Protein 3LDU (pdb70)

Organism: Clostridioides difficile (strain 630) (NCBI:txid272563)

B-factor: mean 35.38, std 16.71, range [14.47, 134.49]

Structure (mmCIF, N/CA/C/O backbone):
data_3LDU
#
_entry.id   3LDU
#
_cell.length_a   42.059
_cell.length_b   74.047
_cell.length_c   64.061
_cell.angle_alpha   90.00
_cell.angle_beta   104.15
_cell.angle_gamma   90.00
#
_symmetry.space_group_name_H-M   'P 1 21 1'
#
loop_
_entity.id
_entity.type
_entity.pdbx_description
1 polymer 'Putative methylase'
2 non-polymer "GUANOSINE-5'-TRIPHOSPHATE"
3 non-polymer 'FORMIC ACID'
4 non-polymer GLYCEROL
5 water water
#
loop_
_atom_site.group_PDB
_atom_site.id
_atom_site.type_symbol
_atom_site.label_atom_id
_atom_site.label_alt_id
_atom_site.label_comp_id
_atom_site.label_asym_id
_atom_site.label_entity_id
_atom_site.label_seq_id
_atom_site.pdbx_PDB_ins_code
_atom_site.Cartn_x
_atom_site.Cartn_y
_atom_site.Cartn_z
_atom_site.occupancy
_atom_site.B_iso_or_equiv
_atom_site.auth_seq_id
_atom_site.auth_comp_id
_atom_site.auth_asym_id
_atom_site.auth_atom_id
_atom_site.pdbx_PDB_model_num
ATOM 1 N N . LYS A 1 5 ? 6.890 8.191 -8.796 1.00 82.49 2 LYS A N 1
ATOM 2 C CA . LYS A 1 5 ? 7.652 7.325 -7.904 1.00 81.84 2 LYS A CA 1
ATOM 3 C C . LYS A 1 5 ? 7.121 7.388 -6.474 1.00 71.65 2 LYS A C 1
ATOM 4 O O . LYS A 1 5 ? 6.515 8.380 -6.067 1.00 77.36 2 LYS A O 1
ATOM 6 N N . ASN A 1 6 ? 7.347 6.317 -5.721 1.00 52.95 3 ASN A N 1
ATOM 7 C CA . ASN A 1 6 ? 6.959 6.266 -4.320 1.00 46.54 3 ASN A CA 1
ATOM 8 C C . ASN A 1 6 ? 8.171 6.405 -3.411 1.00 41.47 3 ASN A C 1
ATOM 9 O O . ASN A 1 6 ? 9.308 6.158 -3.829 1.00 40.68 3 ASN A O 1
ATOM 14 N N . TYR A 1 7 ? 7.924 6.821 -2.175 1.00 31.78 4 TYR A N 1
ATOM 15 C CA . TYR A 1 7 ? 8.962 6.856 -1.164 1.00 27.97 4 TYR A CA 1
ATOM 16 C C . TYR A 1 7 ? 8.605 5.904 -0.042 1.00 27.10 4 TYR A C 1
ATOM 17 O O . TYR A 1 7 ? 7.428 5.641 0.212 1.00 30.54 4 TYR A O 1
ATOM 26 N N . THR A 1 8 ? 9.629 5.403 0.636 1.00 25.06 5 THR A N 1
ATOM 27 C CA . THR A 1 8 ? 9.447 4.832 1.958 1.00 20.13 5 THR A CA 1
ATOM 28 C C . THR A 1 8 ? 10.035 5.822 2.951 1.00 24.00 5 THR A C 1
ATOM 29 O O . THR A 1 8 ? 11.219 6.147 2.869 1.00 20.85 5 THR A O 1
ATOM 33 N N . LEU A 1 9 ? 9.194 6.303 3.876 1.00 19.88 6 LEU A N 1
ATOM 34 C CA . LEU A 1 9 ? 9.614 7.274 4.873 1.00 19.67 6 LEU A CA 1
ATOM 35 C C . LEU A 1 9 ? 9.547 6.644 6.249 1.00 23.02 6 LEU A C 1
ATOM 36 O O . LEU A 1 9 ? 8.799 5.679 6.476 1.00 21.98 6 LEU A O 1
ATOM 41 N N . ILE A 1 10 ? 10.341 7.193 7.159 1.00 19.90 7 ILE A N 1
ATOM 42 C CA . ILE A 1 10 ? 10.317 6.790 8.547 1.00 19.59 7 ILE A CA 1
ATOM 43 C C . ILE A 1 10 ? 10.160 8.016 9.438 1.00 20.20 7 ILE A C 1
ATOM 44 O O . ILE A 1 10 ? 10.920 8.992 9.320 1.00 19.03 7 ILE A O 1
ATOM 49 N N . SER A 1 11 ? 9.184 7.967 10.339 1.00 19.29 8 SER A N 1
ATOM 50 C CA . SER A 1 11 ? 9.042 9.030 11.325 1.00 22.61 8 SER A CA 1
ATOM 51 C C . SER A 1 11 ? 9.189 8.505 12.736 1.00 23.38 8 SER A C 1
ATOM 52 O O . SER A 1 11 ? 8.382 7.703 13.197 1.00 22.57 8 SER A O 1
ATOM 55 N N . PRO A 1 12 ? 10.246 8.945 13.419 1.00 21.71 9 PRO A N 1
ATOM 56 C CA . PRO A 1 12 ? 10.446 8.595 14.818 1.00 20.84 9 PRO A CA 1
ATOM 57 C C . PRO A 1 12 ? 9.428 9.357 15.661 1.00 21.99 9 PRO A C 1
ATOM 58 O O . PRO A 1 12 ? 8.920 10.408 15.253 1.00 22.29 9 PRO A O 1
ATOM 62 N N . CYS A 1 13 ? 9.111 8.818 16.825 1.00 27.73 10 CYS A N 1
ATOM 63 C CA . CYS A 1 13 ? 8.235 9.505 17.761 1.00 24.60 10 CYS A CA 1
ATOM 64 C C . CYS A 1 13 ? 8.571 9.009 19.141 1.00 25.78 10 CYS A C 1
ATOM 65 O O . CYS A 1 13 ? 9.226 7.984 19.292 1.00 27.98 10 CYS A O 1
ATOM 68 N N . PHE A 1 14 ? 8.123 9.727 20.159 1.00 27.32 11 PHE A N 1
ATOM 69 C CA . PHE A 1 14 ? 8.355 9.240 21.510 1.00 33.63 11 PHE A CA 1
ATOM 70 C C . PHE A 1 14 ? 7.544 7.977 21.772 1.00 29.78 11 PHE A C 1
ATOM 71 O O . PHE A 1 14 ? 6.497 7.764 21.160 1.00 30.11 11 PHE A O 1
ATOM 79 N N . PHE A 1 15 ? 8.064 7.103 22.629 1.00 24.64 12 PHE A N 1
ATOM 80 C CA . PHE A 1 15 ? 7.358 5.875 22.970 1.00 30.11 12 PHE A CA 1
ATOM 81 C C . PHE A 1 15 ? 5.995 6.222 23.546 1.00 26.71 12 PHE A C 1
ATOM 82 O O . PHE A 1 15 ? 5.892 7.098 24.393 1.00 34.74 12 PHE A O 1
ATOM 90 N N . GLY A 1 16 ? 4.956 5.551 23.061 1.00 27.13 13 GLY A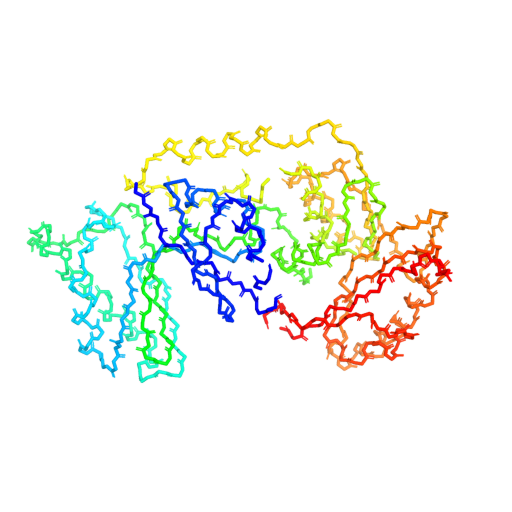 N 1
ATOM 91 C CA . GLY A 1 16 ? 3.592 5.819 23.492 1.00 30.11 13 GLY A CA 1
ATOM 92 C C . GLY A 1 16 ? 2.850 6.719 22.512 1.00 26.45 13 GLY A C 1
ATOM 93 O O . GLY A 1 16 ? 1.637 6.889 22.603 1.00 28.87 13 GLY A O 1
ATOM 102 N N . GLU A 1 18 ? 3.103 6.177 19.094 1.00 21.59 15 GLU A N 1
ATOM 103 C CA . GLU A 1 18 ? 3.005 5.432 17.830 1.00 24.07 15 GLU A CA 1
ATOM 104 C C . GLU A 1 18 ? 1.588 5.347 17.267 1.00 22.66 15 GLU A C 1
ATOM 105 O O . GLU A 1 18 ? 1.389 5.475 16.059 1.00 23.81 15 GLU A O 1
ATOM 111 N N . LYS A 1 19 ? 0.602 5.126 18.136 1.00 21.99 16 LYS A N 1
ATOM 112 C CA . LYS A 1 19 ? -0.785 5.026 17.688 1.00 21.57 16 LYS A CA 1
ATOM 113 C C . LYS A 1 19 ? -1.310 6.352 17.127 1.00 21.92 16 LYS A C 1
ATOM 114 O O . LYS A 1 19 ? -2.001 6.369 16.110 1.00 23.03 16 LYS A O 1
ATOM 133 N N . LEU A 1 21 ? 0.553 8.856 15.942 1.00 19.15 18 LEU A N 1
ATOM 134 C CA . LEU A 1 21 ? 1.305 9.135 14.700 1.00 19.70 18 LEU A CA 1
ATOM 135 C C . LEU A 1 21 ? 0.793 8.276 13.540 1.00 20.83 18 LEU A C 1
ATOM 136 O O . LEU A 1 21 ? 0.635 8.750 12.419 1.00 17.65 18 LEU A O 1
ATOM 141 N N . ALA A 1 22 ? 0.525 7.005 13.810 1.00 20.19 19 ALA A N 1
ATOM 142 C CA . ALA A 1 22 ? 0.022 6.119 12.770 1.00 23.97 19 ALA A CA 1
ATOM 143 C C . ALA A 1 22 ? -1.320 6.615 12.242 1.00 22.23 19 ALA A C 1
ATOM 144 O O . ALA A 1 22 ? -1.589 6.560 11.035 1.00 26.41 19 ALA A O 1
ATOM 146 N N . ARG A 1 23 ? -2.150 7.120 13.147 1.00 21.11 20 ARG A N 1
ATOM 147 C CA . ARG A 1 23 ? -3.456 7.632 12.782 1.00 23.54 20 ARG A CA 1
ATOM 148 C C . ARG A 1 23 ? -3.300 8.855 11.865 1.00 21.76 20 ARG A C 1
ATOM 149 O O . ARG A 1 23 ? -4.022 8.994 10.877 1.00 20.56 20 ARG A O 1
ATOM 157 N N . GLU A 1 24 ? -2.351 9.731 12.194 1.00 20.49 21 GLU A N 1
ATOM 158 C CA . GLU A 1 24 ? -2.094 10.926 11.379 1.00 20.14 21 GLU A CA 1
ATOM 159 C C . GLU A 1 24 ? -1.645 10.536 9.967 1.00 18.94 21 GLU A C 1
ATOM 160 O O . GLU A 1 24 ? -2.076 11.125 8.974 1.00 20.21 21 GLU A O 1
ATOM 166 N N . ILE A 1 25 ? -0.743 9.570 9.901 1.00 17.86 22 ILE A N 1
ATOM 167 C CA . ILE A 1 25 ? -0.212 9.095 8.627 1.00 18.27 22 ILE A CA 1
ATOM 168 C C . ILE A 1 25 ? -1.326 8.480 7.793 1.00 21.48 22 ILE A C 1
ATOM 169 O O . ILE A 1 25 ? -1.433 8.728 6.592 1.00 22.09 22 ILE A O 1
ATOM 174 N N . THR A 1 26 ? -2.195 7.725 8.458 1.00 22.40 23 THR A N 1
ATOM 175 C CA . THR A 1 26 ? -3.320 7.102 7.775 1.00 28.51 23 THR A CA 1
ATOM 176 C C . THR A 1 26 ? -4.243 8.190 7.221 1.00 27.13 23 THR A C 1
ATOM 177 O O . THR A 1 26 ? -4.740 8.080 6.101 1.00 25.93 23 THR A O 1
ATOM 181 N N . ASN A 1 27 ? -4.450 9.248 8.003 1.00 20.70 24 ASN A N 1
ATOM 182 C CA . ASN A 1 27 ? -5.325 10.347 7.580 1.00 23.02 24 ASN A CA 1
ATOM 183 C C . ASN A 1 27 ? -4.753 11.128 6.387 1.00 25.71 24 ASN A C 1
ATOM 184 O O . ASN A 1 27 ? -5.498 11.785 5.669 1.00 28.70 24 ASN A O 1
ATOM 189 N N . LEU A 1 28 ? -3.443 11.056 6.185 1.00 24.83 25 LEU A N 1
ATOM 190 C CA . LEU A 1 28 ? -2.816 11.655 4.995 1.00 26.20 25 LEU A CA 1
ATOM 191 C C . LEU A 1 28 ? -3.003 10.760 3.777 1.00 30.84 25 LEU A C 1
ATOM 192 O O . LEU A 1 28 ? -2.676 11.151 2.654 1.00 30.56 25 LEU A O 1
ATOM 197 N N . GLY A 1 29 ? -3.517 9.554 4.003 1.00 30.00 26 GLY A N 1
ATOM 198 C CA . GLY A 1 29 ? -3.782 8.626 2.918 1.00 29.38 26 GLY A CA 1
ATOM 199 C C . GLY A 1 29 ? -2.669 7.635 2.666 1.00 26.56 26 GLY A C 1
ATOM 200 O O . GLY A 1 29 ? -2.681 6.928 1.658 1.00 28.60 26 GLY A O 1
ATOM 201 N N . TYR A 1 30 ? -1.710 7.552 3.582 1.00 24.22 27 TYR A N 1
ATOM 202 C CA . TYR A 1 30 ? -0.534 6.704 3.338 1.00 23.26 27 TYR A CA 1
ATOM 203 C C . TYR A 1 30 ? -0.585 5.345 4.014 1.00 30.07 27 TYR A C 1
ATOM 204 O O . TYR A 1 30 ? -1.198 5.175 5.073 1.00 27.00 27 TYR A O 1
ATOM 213 N N . GLU A 1 31 ? 0.085 4.386 3.384 1.00 32.15 28 GLU A N 1
ATOM 214 C CA . GLU A 1 31 ? 0.141 3.017 3.861 1.00 33.35 28 GLU A CA 1
ATOM 215 C C . GLU A 1 31 ? 1.237 2.836 4.906 1.00 32.36 28 GLU A C 1
ATOM 216 O O . GLU A 1 31 ? 2.405 3.147 4.658 1.00 33.98 28 GLU A O 1
ATOM 222 N N . ILE A 1 32 ? 0.864 2.320 6.069 1.00 28.74 29 ILE A N 1
ATOM 223 C CA . ILE A 1 32 ? 1.844 1.982 7.102 1.00 28.36 29 ILE A CA 1
ATOM 224 C C . ILE A 1 32 ? 2.473 0.610 6.870 1.00 33.18 29 ILE A C 1
ATOM 225 O O . ILE A 1 32 ? 1.772 -0.402 6.804 1.00 31.08 29 ILE A O 1
ATOM 230 N N . ILE A 1 33 ? 3.799 0.591 6.748 1.00 25.55 30 ILE A N 1
ATOM 231 C CA . ILE A 1 33 ? 4.549 -0.619 6.445 1.00 25.91 30 ILE A CA 1
ATOM 232 C C . ILE A 1 33 ? 4.982 -1.362 7.702 1.00 31.27 30 ILE A C 1
ATOM 233 O O . ILE A 1 33 ? 4.939 -2.590 7.756 1.00 34.39 30 ILE A O 1
ATOM 238 N N . LYS A 1 34 ? 5.413 -0.613 8.707 1.00 28.69 31 LYS A N 1
ATOM 239 C CA . LYS A 1 34 ? 5.936 -1.212 9.923 1.00 32.80 31 LYS A CA 1
ATOM 240 C C . LYS A 1 34 ? 5.711 -0.256 11.075 1.00 33.59 31 LYS A C 1
ATOM 241 O O . LYS A 1 34 ? 5.976 0.936 10.951 1.00 29.16 31 LYS A O 1
ATOM 247 N N . THR A 1 35 ? 5.205 -0.783 12.186 1.00 26.44 32 THR A N 1
ATOM 248 C CA . THR A 1 35 ? 5.063 -0.017 13.427 1.00 31.25 32 THR A CA 1
ATOM 249 C C . THR A 1 35 ? 5.969 -0.628 14.491 1.00 35.40 32 THR A C 1
ATOM 250 O O . THR A 1 35 ? 5.839 -1.803 14.829 1.00 34.23 32 THR A O 1
ATOM 254 N N . GLU A 1 36 ? 6.907 0.163 14.992 1.00 25.89 33 GLU A N 1
ATOM 255 C CA . GLU A 1 36 ? 7.855 -0.322 15.982 1.00 31.58 33 GLU A CA 1
ATOM 256 C C . GLU A 1 36 ? 7.898 0.679 17.108 1.00 29.31 33 GLU A C 1
ATOM 257 O O . GLU A 1 36 ? 7.419 1.800 16.954 1.00 30.92 33 GLU A O 1
ATOM 263 N N . ASP A 1 37 ? 8.467 0.281 18.242 1.00 29.84 34 ASP A N 1
ATOM 264 C CA . ASP A 1 37 ? 8.633 1.216 19.345 1.00 31.76 34 ASP A CA 1
ATOM 265 C C . ASP A 1 37 ? 9.421 2.423 18.833 1.00 26.37 34 ASP A C 1
ATOM 266 O O . ASP A 1 37 ? 10.555 2.280 18.359 1.00 29.95 34 ASP A O 1
ATOM 271 N N . GLY A 1 38 ? 8.806 3.598 18.907 1.00 25.53 35 GLY A N 1
ATOM 272 C CA . GLY A 1 38 ? 9.490 4.838 18.588 1.00 27.32 35 GLY A CA 1
ATOM 273 C C . GLY A 1 38 ? 9.645 5.182 17.110 1.00 27.58 35 GLY A C 1
ATOM 274 O O . GLY A 1 38 ? 10.260 6.196 16.789 1.00 24.56 35 GLY A O 1
ATOM 275 N N . ARG A 1 39 ? 9.108 4.374 16.199 1.00 26.93 36 ARG A N 1
ATOM 276 C CA A ARG A 1 39 ? 9.198 4.713 14.773 0.50 29.63 36 ARG A CA 1
ATOM 277 C CA B ARG A 1 39 ? 9.181 4.726 14.778 0.50 28.81 36 ARG A CA 1
ATOM 278 C C . ARG A 1 39 ? 8.184 4.010 13.873 1.00 28.59 36 ARG A C 1
ATOM 279 O O . ARG A 1 39 ? 7.980 2.798 13.971 1.00 32.53 36 ARG A O 1
ATOM 294 N N . ILE A 1 40 ? 7.560 4.784 12.992 1.00 23.82 37 ILE A N 1
ATOM 295 C CA . ILE A 1 40 ? 6.638 4.246 12.004 1.00 19.54 37 ILE A CA 1
ATOM 296 C C . ILE A 1 40 ? 7.298 4.317 10.625 1.00 23.38 37 ILE A C 1
ATOM 297 O O . ILE A 1 40 ? 7.870 5.347 10.258 1.00 25.21 37 ILE A O 1
ATOM 302 N N . THR A 1 41 ? 7.205 3.233 9.867 1.00 22.13 38 THR A N 1
ATOM 303 C CA . THR A 1 41 ? 7.681 3.211 8.484 1.00 21.78 38 THR A CA 1
ATOM 304 C C . THR A 1 41 ? 6.470 3.154 7.568 1.00 25.20 38 THR A C 1
ATOM 305 O O . THR A 1 41 ? 5.555 2.363 7.793 1.00 27.38 38 THR A O 1
ATOM 309 N N . TYR A 1 42 ? 6.444 4.021 6.563 1.00 21.81 39 TYR A N 1
ATOM 310 C CA . TYR A 1 42 ? 5.281 4.137 5.687 1.00 21.56 39 TYR A CA 1
ATOM 311 C C . TYR A 1 42 ? 5.652 4.449 4.236 1.00 25.17 39 TYR A C 1
ATOM 312 O O . TYR A 1 42 ? 6.731 4.977 3.950 1.00 26.65 39 TYR A O 1
ATOM 321 N N . LYS A 1 43 ? 4.747 4.097 3.328 1.00 30.65 40 LYS A N 1
ATOM 322 C CA . LYS A 1 43 ? 4.943 4.306 1.896 1.00 24.82 40 LYS A CA 1
ATOM 323 C C . LYS A 1 43 ? 4.081 5.474 1.465 1.00 29.46 40 LYS A C 1
ATOM 324 O O . LYS A 1 43 ? 2.943 5.602 1.916 1.00 28.60 40 LYS A O 1
ATOM 330 N N . THR A 1 44 ? 4.615 6.316 0.588 1.00 26.52 41 THR A N 1
ATOM 331 C CA . THR A 1 44 ? 3.883 7.487 0.109 1.00 23.07 41 THR A CA 1
ATOM 332 C C . THR A 1 44 ? 4.102 7.687 -1.380 1.00 31.49 41 THR A C 1
ATOM 333 O O . THR A 1 44 ? 4.980 7.065 -1.974 1.00 32.55 41 THR A O 1
ATOM 337 N N . ASP A 1 45 ? 3.288 8.553 -1.974 1.00 30.65 42 ASP A N 1
ATOM 338 C CA . ASP A 1 45 ? 3.519 9.020 -3.331 1.00 34.11 42 ASP A CA 1
ATOM 339 C C . ASP A 1 45 ? 4.561 10.136 -3.312 1.00 28.19 42 ASP A C 1
ATOM 340 O O . ASP A 1 45 ? 5.216 10.370 -2.287 1.00 26.36 42 ASP A O 1
ATOM 345 N N . GLU A 1 46 ? 4.715 10.834 -4.435 1.00 26.05 43 GLU A N 1
ATOM 346 C CA . GLU A 1 46 ? 5.765 11.842 -4.542 1.00 24.47 43 GLU A CA 1
ATOM 347 C C . GLU A 1 46 ? 5.508 13.077 -3.683 1.00 27.12 43 GLU A C 1
ATOM 348 O O . GLU A 1 46 ? 6.398 13.905 -3.502 1.00 27.93 43 GLU A O 1
ATOM 354 N N . PHE A 1 47 ? 4.291 13.196 -3.147 1.00 25.42 44 PHE A N 1
ATOM 355 C CA . PHE A 1 47 ? 3.952 14.320 -2.288 1.00 24.70 44 PHE A CA 1
ATOM 356 C C . PHE A 1 47 ? 4.305 14.036 -0.837 1.00 22.42 44 PHE A C 1
ATOM 357 O O . PHE A 1 47 ? 4.146 14.900 0.024 1.00 24.88 44 PHE A O 1
ATOM 365 N N . GLY A 1 48 ? 4.813 12.834 -0.578 1.00 25.02 45 GLY A N 1
ATOM 366 C CA . GLY A 1 48 ? 4.947 12.330 0.781 1.00 26.03 45 GLY A CA 1
ATOM 367 C C . GLY A 1 48 ? 5.897 13.103 1.673 1.00 24.66 45 GLY A C 1
ATOM 368 O O . GLY A 1 48 ? 5.631 13.302 2.864 1.00 21.37 45 GLY A O 1
ATOM 369 N N . ILE A 1 49 ? 7.016 13.542 1.118 1.00 23.05 46 ILE A N 1
ATOM 370 C CA . ILE A 1 49 ? 8.007 14.234 1.936 1.00 22.47 46 ILE A CA 1
ATOM 371 C C . ILE A 1 49 ? 7.461 15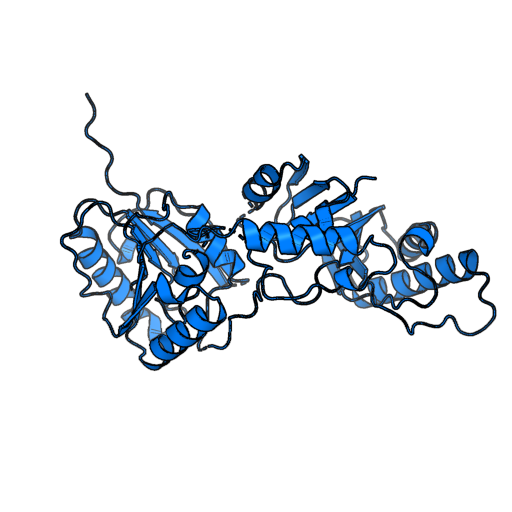.593 2.370 1.00 24.93 46 ILE A C 1
ATOM 372 O O . ILE A 1 49 ? 7.507 15.955 3.561 1.00 20.24 46 ILE A O 1
ATOM 377 N N . ALA A 1 50 ? 6.919 16.335 1.406 1.00 21.23 47 ALA A N 1
ATOM 378 C CA . ALA A 1 50 ? 6.329 17.644 1.670 1.00 22.34 47 ALA A CA 1
ATOM 379 C C . ALA A 1 50 ? 5.136 17.549 2.631 1.00 24.04 47 ALA A C 1
ATOM 380 O O . ALA A 1 50 ? 5.048 18.280 3.628 1.00 22.88 47 ALA A O 1
ATOM 382 N N . LYS A 1 51 ? 4.209 16.648 2.325 1.00 21.09 48 LYS A N 1
ATOM 383 C CA . LYS A 1 51 ? 2.997 16.515 3.140 1.00 20.24 48 LYS A CA 1
ATOM 384 C C . LYS A 1 51 ? 3.285 16.042 4.552 1.00 20.30 48 LYS A C 1
ATOM 385 O O . LYS A 1 51 ? 2.638 16.491 5.488 1.00 18.54 48 LYS A O 1
ATOM 391 N N . SER A 1 52 ? 4.239 15.126 4.703 1.00 21.07 49 SER A N 1
ATOM 392 C CA . SER A 1 52 ? 4.559 14.581 6.032 1.00 23.44 49 SER A CA 1
ATOM 393 C C . SER A 1 52 ? 5.174 15.636 6.940 1.00 19.91 49 SER A C 1
ATOM 394 O O . SER A 1 52 ? 4.757 15.801 8.089 1.00 19.59 49 SER A O 1
ATOM 397 N N . ASN A 1 53 ? 6.154 16.368 6.428 1.00 18.25 50 ASN A N 1
ATOM 398 C CA . ASN A 1 53 ? 6.727 17.486 7.169 1.00 19.82 50 ASN A CA 1
ATOM 399 C C . ASN A 1 53 ? 5.696 18.574 7.456 1.00 21.70 50 ASN A C 1
ATOM 400 O O . ASN A 1 53 ? 5.690 19.171 8.534 1.00 21.35 50 ASN A O 1
ATOM 413 N N . TRP A 1 55 ? 2.343 18.347 7.740 1.00 20.93 52 TRP A N 1
ATOM 414 C CA . TRP A 1 55 ? 1.110 17.993 8.437 1.00 21.16 52 TRP A CA 1
ATOM 415 C C . TRP A 1 55 ? 1.269 17.161 9.710 1.00 20.15 52 TRP A C 1
ATOM 416 O O . TRP A 1 55 ? 0.405 17.217 10.587 1.00 21.28 52 TRP A O 1
ATOM 427 N N . LEU A 1 56 ? 2.342 16.381 9.825 1.00 18.53 53 LEU A N 1
ATOM 428 C CA . LEU A 1 56 ? 2.445 15.499 10.992 1.00 18.75 53 LEU A CA 1
ATOM 429 C C . LEU A 1 56 ? 2.776 16.271 12.279 1.00 19.74 53 LEU A C 1
ATOM 430 O O . LEU A 1 56 ? 3.805 16.957 12.354 1.00 21.05 53 LEU A O 1
ATOM 435 N N . ARG A 1 57 ? 1.906 16.149 13.288 1.00 18.09 54 ARG A N 1
ATOM 436 C CA . ARG A 1 57 ? 2.075 16.849 14.565 1.00 18.19 54 ARG A CA 1
ATOM 437 C C . ARG A 1 57 ? 2.781 16.014 15.619 1.00 18.85 54 ARG A C 1
ATOM 438 O O . ARG A 1 57 ? 3.298 16.561 16.588 1.00 22.53 54 ARG A O 1
ATOM 446 N N . CYS A 1 58 ? 2.812 14.695 15.428 1.00 17.30 55 CYS A N 1
ATOM 447 C CA . CYS A 1 58 ? 3.404 13.797 16.428 1.00 17.23 55 CYS A CA 1
ATOM 448 C C . CYS A 1 58 ? 4.733 13.163 16.011 1.00 20.32 55 CYS A C 1
ATOM 449 O O . CYS A 1 58 ? 5.328 12.396 16.759 1.00 22.98 55 CYS A O 1
ATOM 452 N N . ALA A 1 59 ? 5.190 13.487 14.803 1.00 20.01 56 ALA A N 1
ATOM 453 C CA . ALA A 1 59 ? 6.476 12.996 14.318 1.00 22.99 56 ALA A CA 1
ATOM 454 C C . ALA A 1 59 ? 7.593 13.901 14.801 1.00 18.63 56 ALA A C 1
ATOM 455 O O . ALA A 1 59 ? 7.452 15.118 14.780 1.00 18.51 56 ALA A O 1
ATOM 457 N N . GLU A 1 60 ? 8.719 13.321 15.203 1.00 16.91 57 GLU A N 1
ATOM 458 C CA . GLU A 1 60 ? 9.851 14.154 15.603 1.00 19.74 57 GLU A CA 1
ATOM 459 C C . GLU A 1 60 ? 10.650 14.589 14.381 1.00 23.73 57 GLU A C 1
ATOM 460 O O . GLU A 1 60 ? 11.378 15.575 14.436 1.00 23.18 57 GLU A O 1
ATOM 466 N N . ARG A 1 61 ? 10.512 13.829 13.296 1.00 21.04 58 ARG A N 1
ATOM 467 C CA A ARG A 1 61 ? 11.087 14.212 12.014 0.50 23.88 58 ARG A CA 1
ATOM 468 C CA B ARG A 1 61 ? 11.289 14.039 12.082 0.50 23.94 58 ARG A CA 1
ATOM 469 C C . ARG A 1 61 ? 10.685 13.209 10.951 1.00 19.86 58 ARG A C 1
ATOM 470 O O . ARG A 1 61 ? 9.925 12.277 11.219 1.00 21.19 58 ARG A O 1
ATOM 485 N N . VAL A 1 62 ? 11.079 13.489 9.714 1.00 18.89 59 VAL A N 1
ATOM 486 C CA . VAL A 1 62 ? 10.667 12.659 8.596 1.00 18.46 59 VAL A CA 1
ATOM 487 C C . VAL A 1 62 ? 11.925 12.247 7.848 1.00 20.37 59 VAL A C 1
ATOM 488 O O . VAL A 1 62 ? 12.644 13.103 7.329 1.00 20.21 59 VAL A O 1
ATOM 492 N N . HIS A 1 63 ? 12.208 10.947 7.843 1.00 19.10 60 HIS A N 1
ATOM 493 C CA . HIS A 1 63 ? 13.386 10.402 7.159 1.00 21.79 60 HIS A CA 1
ATOM 494 C C . HIS A 1 63 ? 13.006 9.720 5.859 1.00 18.86 60 HIS A C 1
ATOM 495 O O . HIS A 1 63 ? 11.999 9.020 5.774 1.00 22.16 60 HIS A O 1
ATOM 502 N N . LEU A 1 64 ? 13.839 9.904 4.844 1.00 17.89 61 LEU A N 1
ATOM 503 C CA . LEU A 1 64 ? 13.711 9.149 3.609 1.00 19.83 61 LEU A CA 1
ATOM 504 C C . LEU A 1 64 ? 14.577 7.889 3.737 1.00 21.12 61 LEU A C 1
ATOM 505 O O . LEU A 1 64 ? 15.793 7.982 3.878 1.00 20.80 61 LEU A O 1
ATOM 510 N N . LYS A 1 65 ? 13.948 6.716 3.717 1.00 17.72 62 LYS A N 1
ATOM 511 C CA . LYS A 1 65 ? 14.685 5.470 3.888 1.00 17.59 62 LYS A CA 1
ATOM 512 C C . LYS A 1 65 ? 15.435 5.134 2.605 1.00 23.35 62 LYS A C 1
ATOM 513 O O . LYS A 1 65 ? 14.846 5.135 1.519 1.00 25.29 62 LYS A O 1
ATOM 519 N N . ILE A 1 66 ? 16.731 4.862 2.738 1.00 20.27 63 ILE A N 1
ATOM 520 C CA . ILE A 1 66 ? 17.569 4.506 1.580 1.00 16.66 63 ILE A CA 1
ATOM 521 C C . ILE A 1 66 ? 17.824 3.006 1.505 1.00 26.05 63 ILE A C 1
ATOM 522 O O . ILE A 1 66 ? 17.739 2.389 0.433 1.00 25.18 63 ILE A O 1
ATOM 527 N N . ALA A 1 67 ? 18.159 2.410 2.635 1.00 24.78 64 ALA A N 1
ATOM 528 C CA . ALA A 1 67 ? 18.578 1.011 2.622 1.00 23.99 64 ALA A CA 1
ATOM 529 C C . ALA A 1 67 ? 18.424 0.387 3.993 1.00 27.50 64 ALA A C 1
ATOM 530 O O . ALA A 1 67 ? 18.473 1.076 5.007 1.00 24.04 64 ALA A O 1
ATOM 532 N N . GLU A 1 68 ? 18.242 -0.928 4.011 1.00 26.53 65 GLU A N 1
ATOM 533 C CA . GLU A 1 68 ? 18.283 -1.684 5.253 1.00 23.71 65 GLU A CA 1
ATOM 534 C C . GLU A 1 68 ? 18.986 -3.005 4.977 1.00 30.77 65 GLU A C 1
ATOM 535 O O . GLU A 1 68 ? 18.700 -3.674 3.984 1.00 32.38 65 GLU A O 1
ATOM 541 N N . PHE A 1 69 ? 19.938 -3.356 5.833 1.00 25.37 66 PHE A N 1
ATOM 542 C CA . PHE A 1 69 ? 20.706 -4.582 5.661 1.00 25.67 66 PHE A CA 1
ATOM 543 C C . PHE A 1 69 ? 21.339 -4.970 6.982 1.00 27.41 66 PHE A C 1
ATOM 544 O O . PHE A 1 69 ? 21.439 -4.157 7.894 1.00 28.10 66 PHE A O 1
ATOM 552 N N . GLU A 1 70 ? 21.776 -6.217 7.080 1.00 25.45 67 GLU A N 1
ATOM 553 C CA . GLU A 1 70 ? 22.494 -6.663 8.258 1.00 29.39 67 GLU A CA 1
ATOM 554 C C . GLU A 1 70 ? 23.969 -6.291 8.137 1.00 33.48 67 GLU A C 1
ATOM 555 O O . GLU A 1 70 ? 24.547 -6.368 7.060 1.00 32.01 67 GLU A O 1
ATOM 561 N N . ALA A 1 71 ? 24.578 -5.885 9.242 1.00 28.25 68 ALA A N 1
ATOM 562 C CA . ALA A 1 71 ? 26.011 -5.627 9.256 1.00 25.60 68 ALA A CA 1
ATOM 563 C C . ALA A 1 71 ? 26.570 -5.995 10.623 1.00 32.30 68 ALA A C 1
ATOM 564 O O . ALA A 1 71 ? 26.244 -5.363 11.614 1.00 29.94 68 ALA A O 1
ATOM 566 N N . LYS A 1 72 ? 27.404 -7.027 10.675 1.00 29.51 69 LYS A N 1
ATOM 567 C CA . LYS A 1 72 ? 27.974 -7.469 11.944 1.00 30.77 69 LYS A CA 1
ATOM 568 C C . LYS A 1 72 ? 29.445 -7.075 12.090 1.00 35.71 69 LYS A C 1
ATOM 569 O O . LYS A 1 72 ? 30.056 -7.285 13.138 1.00 36.77 69 LYS A O 1
ATOM 575 N N . SER A 1 73 ? 30.015 -6.508 11.034 1.00 31.36 70 SER A N 1
ATOM 576 C CA . SER A 1 73 ? 31.390 -6.028 11.087 1.00 27.79 70 SER A CA 1
ATOM 577 C C . SER A 1 73 ? 31.500 -4.718 10.333 1.00 27.46 70 SER A C 1
ATOM 578 O O . SER A 1 73 ? 30.652 -4.400 9.502 1.00 27.14 70 SER A O 1
ATOM 581 N N . PHE A 1 74 ? 32.556 -3.960 10.597 1.00 28.34 71 PHE A N 1
ATOM 582 C CA . PHE A 1 74 ? 32.747 -2.722 9.862 1.00 27.08 71 PHE A CA 1
ATOM 583 C C . PHE A 1 74 ? 33.001 -2.970 8.369 1.00 33.22 71 PHE A C 1
ATOM 584 O O . PHE A 1 74 ? 32.556 -2.201 7.524 1.00 28.98 71 PHE A O 1
ATOM 592 N N . ASP A 1 75 ? 33.678 -4.067 8.037 1.00 31.49 72 ASP A N 1
ATOM 593 C CA . ASP A 1 75 ? 33.839 -4.437 6.630 1.00 32.85 72 ASP A CA 1
ATOM 594 C C . ASP A 1 75 ? 32.471 -4.654 5.959 1.00 29.78 72 ASP A C 1
ATOM 595 O O . ASP A 1 75 ? 32.229 -4.182 4.847 1.00 31.04 72 ASP A O 1
ATOM 600 N N . GLU A 1 76 ? 31.574 -5.356 6.638 1.00 25.81 73 GLU A N 1
ATOM 601 C CA . GLU A 1 76 ? 30.247 -5.606 6.089 1.00 23.16 73 GLU A CA 1
ATOM 602 C C . GLU A 1 76 ? 29.445 -4.300 5.962 1.00 26.89 73 GLU A C 1
ATOM 603 O O . GLU A 1 76 ? 28.761 -4.081 4.966 1.00 26.53 73 GLU A O 1
ATOM 609 N N . LEU A 1 77 ? 29.527 -3.445 6.982 1.00 26.41 74 LEU A N 1
ATOM 610 C CA . LEU A 1 77 ? 28.884 -2.125 6.938 1.00 26.20 74 LEU A CA 1
ATOM 611 C C . LEU A 1 77 ? 29.399 -1.313 5.735 1.00 28.52 74 LEU A C 1
ATOM 612 O O . LEU A 1 77 ? 28.618 -0.731 4.979 1.00 23.44 74 LEU A O 1
ATOM 617 N N . PHE A 1 78 ? 30.716 -1.286 5.565 1.00 25.17 75 PHE A N 1
ATOM 618 C CA . PHE A 1 78 ? 31.325 -0.584 4.431 1.00 28.11 75 PHE A CA 1
ATOM 619 C C . PHE A 1 78 ? 30.876 -1.140 3.077 1.00 28.28 75 PHE A C 1
ATOM 620 O O . PHE A 1 78 ? 30.395 -0.402 2.221 1.00 26.82 75 PHE A O 1
ATOM 628 N N . GLU A 1 79 ? 31.030 -2.443 2.881 1.00 26.40 76 GLU A N 1
ATOM 629 C CA . GLU A 1 79 ? 30.658 -3.043 1.600 1.00 29.70 76 GLU A CA 1
ATOM 630 C C . GLU A 1 79 ? 29.186 -2.817 1.250 1.00 26.44 76 GLU A C 1
ATOM 631 O O . GLU A 1 79 ? 28.859 -2.482 0.108 1.00 29.14 76 GLU A O 1
ATOM 637 N N . ASN A 1 80 ? 28.296 -2.984 2.224 1.00 23.85 77 ASN A N 1
ATOM 638 C CA . ASN A 1 80 ? 26.874 -2.798 1.952 1.00 24.18 77 ASN A CA 1
ATOM 639 C C . ASN A 1 80 ? 26.500 -1.346 1.682 1.00 28.93 77 ASN A C 1
ATOM 640 O O . ASN A 1 80 ? 25.611 -1.065 0.881 1.00 29.09 77 ASN A O 1
ATOM 645 N N . THR A 1 81 ? 27.179 -0.417 2.349 1.00 21.86 78 THR A N 1
ATOM 646 C CA . THR A 1 81 ? 26.861 0.987 2.170 1.00 21.96 78 THR A CA 1
ATOM 647 C C . THR A 1 81 ? 27.397 1.463 0.821 1.00 23.96 78 THR A C 1
ATOM 648 O O . THR A 1 81 ? 26.732 2.215 0.099 1.00 23.08 78 THR A O 1
ATOM 652 N N . LYS A 1 82 ? 28.602 1.008 0.492 1.00 22.21 79 LYS A N 1
ATOM 653 C CA . LYS A 1 82 ? 29.263 1.407 -0.743 1.00 21.42 79 LYS A CA 1
ATOM 654 C C . LYS A 1 82 ? 28.504 0.940 -1.988 1.00 32.95 79 LYS A C 1
ATOM 655 O O . LYS A 1 82 ? 28.476 1.646 -3.002 1.00 33.31 79 LYS A O 1
ATOM 661 N N . ARG A 1 83 ? 27.885 -0.237 -1.912 1.00 30.99 80 ARG A N 1
ATOM 662 C CA . ARG A 1 83 ? 27.197 -0.802 -3.073 1.00 34.25 80 ARG A CA 1
ATOM 663 C C . ARG A 1 83 ? 25.896 -0.082 -3.412 1.00 34.04 80 ARG A C 1
ATOM 664 O O . ARG A 1 83 ? 25.369 -0.238 -4.506 1.00 36.73 80 ARG A O 1
ATOM 672 N N . ILE A 1 84 ? 25.367 0.691 -2.469 1.00 29.76 81 ILE A N 1
ATOM 673 C CA . ILE A 1 84 ? 24.194 1.515 -2.737 1.00 29.48 81 ILE A CA 1
ATOM 674 C C . ILE A 1 84 ? 24.559 2.526 -3.819 1.00 32.61 81 ILE A C 1
ATOM 675 O O . ILE A 1 84 ? 25.686 3.019 -3.844 1.00 30.01 81 ILE A O 1
ATOM 680 N N . ASN A 1 85 ? 23.626 2.821 -4.724 1.00 31.92 82 ASN A N 1
ATOM 681 C CA . ASN A 1 85 ? 23.881 3.816 -5.756 1.00 36.58 82 ASN A CA 1
ATOM 682 C C . ASN A 1 85 ? 23.602 5.200 -5.204 1.00 32.34 82 ASN A C 1
ATOM 683 O O . ASN A 1 85 ? 22.507 5.741 -5.372 1.00 33.81 82 ASN A O 1
ATOM 688 N N . TRP A 1 86 ? 24.592 5.767 -4.523 1.00 29.24 83 TRP A N 1
ATOM 689 C CA . TRP A 1 86 ? 24.381 7.029 -3.832 1.00 26.86 83 TRP A CA 1
ATOM 690 C C . TRP A 1 86 ? 24.124 8.221 -4.752 1.00 31.17 83 TRP A C 1
ATOM 691 O O . TRP A 1 86 ? 23.456 9.173 -4.352 1.00 29.38 83 TRP A O 1
ATOM 702 N N . SER A 1 87 ? 24.648 8.173 -5.976 1.00 27.58 84 SER A N 1
ATOM 703 C CA . SER A 1 87 ? 24.426 9.259 -6.930 1.00 24.82 84 SER A CA 1
ATOM 704 C C . SER A 1 87 ? 22.942 9.459 -7.263 1.00 30.76 84 SER A C 1
ATOM 705 O O . SER A 1 87 ? 22.543 10.532 -7.719 1.00 34.71 84 SER A O 1
ATOM 708 N N . ARG A 1 88 ? 22.130 8.426 -7.046 1.00 29.78 85 ARG A N 1
ATOM 709 C CA . ARG A 1 88 ? 20.684 8.535 -7.252 1.00 39.96 85 ARG A CA 1
ATOM 710 C C . ARG A 1 88 ? 20.041 9.487 -6.242 1.00 36.01 85 ARG A C 1
ATOM 711 O O . ARG A 1 88 ? 19.006 10.093 -6.517 1.00 32.88 85 ARG A O 1
ATOM 719 N N . TYR A 1 89 ? 20.670 9.621 -5.080 1.00 29.17 86 TYR A N 1
ATOM 720 C CA . TYR A 1 89 ? 20.088 10.359 -3.966 1.00 24.17 86 TYR A CA 1
ATOM 721 C C . TYR A 1 89 ? 20.844 11.624 -3.601 1.00 30.80 86 TYR A C 1
ATOM 722 O O . TYR A 1 89 ? 20.248 12.585 -3.116 1.00 31.09 86 TYR A O 1
ATOM 731 N N . ILE A 1 90 ? 22.160 11.593 -3.798 1.00 30.94 87 ILE A N 1
ATOM 732 C CA . ILE A 1 90 ? 23.042 12.726 -3.512 1.00 26.94 87 ILE A CA 1
ATOM 733 C C . ILE A 1 90 ? 23.586 13.263 -4.831 1.00 25.01 87 ILE A C 1
ATOM 734 O O . ILE A 1 90 ? 24.371 12.590 -5.478 1.00 28.98 87 ILE A O 1
ATOM 739 N N . PRO A 1 91 ? 23.164 14.473 -5.224 1.00 25.35 88 PRO A N 1
ATOM 740 C CA . PRO A 1 91 ? 23.568 15.043 -6.513 1.00 30.34 88 PRO A CA 1
ATOM 741 C C . PRO A 1 91 ? 24.955 15.667 -6.470 1.00 32.29 88 PRO A C 1
ATOM 742 O O . PRO A 1 91 ? 25.544 15.852 -5.406 1.00 28.91 88 PRO A O 1
ATOM 746 N N . TYR A 1 92 ? 25.473 15.985 -7.653 1.00 31.84 89 TYR A N 1
ATOM 747 C CA . TYR A 1 92 ? 26.810 16.520 -7.798 1.00 28.55 89 TYR A CA 1
ATOM 748 C C . TYR A 1 92 ? 27.049 17.742 -6.928 1.00 32.03 89 TYR A C 1
ATOM 749 O O . TYR A 1 92 ? 26.323 18.731 -7.020 1.00 39.62 89 TYR A O 1
ATOM 758 N N . GLY A 1 93 ? 28.071 17.670 -6.081 1.00 32.16 90 GLY A N 1
ATOM 759 C CA . GLY A 1 93 ? 28.492 18.822 -5.307 1.00 30.01 90 GLY A CA 1
ATOM 760 C C . GLY A 1 93 ? 27.748 18.961 -3.985 1.00 29.99 90 GLY A C 1
ATOM 761 O O . GLY A 1 93 ? 28.079 19.819 -3.164 1.00 28.27 90 GLY A O 1
ATOM 762 N N . ALA A 1 94 ? 26.743 18.119 -3.779 1.00 27.19 91 ALA A N 1
ATOM 763 C CA . ALA A 1 94 ? 25.948 18.186 -2.548 1.00 29.07 91 ALA A CA 1
ATOM 764 C C . ALA A 1 94 ? 26.764 17.812 -1.317 1.00 26.37 91 ALA A C 1
ATOM 765 O O . ALA A 1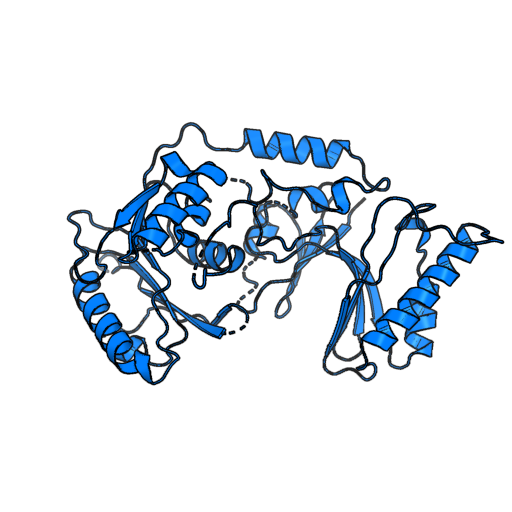 94 ? 27.734 17.059 -1.408 1.00 26.95 91 ALA A O 1
ATOM 767 N N . GLN A 1 95 ? 26.354 18.350 -0.170 1.00 25.22 92 GLN A N 1
ATOM 768 C CA . GLN A 1 95 ? 26.942 17.997 1.125 1.00 20.87 92 GLN A CA 1
ATOM 769 C C . GLN A 1 95 ? 26.195 16.794 1.690 1.00 26.38 92 GLN A C 1
ATOM 770 O O . GLN A 1 95 ? 24.973 16.707 1.565 1.00 25.82 92 GLN A O 1
ATOM 776 N N . PHE A 1 96 ? 26.934 15.862 2.287 1.00 24.94 93 PHE A N 1
ATOM 777 C CA . PHE A 1 96 ? 26.334 14.676 2.900 1.00 24.98 93 PHE A CA 1
ATOM 778 C C . PHE A 1 96 ? 26.985 14.352 4.240 1.00 27.61 93 PHE A C 1
ATOM 779 O O . PHE A 1 96 ? 27.647 13.315 4.399 1.00 27.09 93 PHE A O 1
ATOM 787 N N . PRO A 1 97 ? 26.788 15.239 5.222 1.00 27.63 94 PRO A N 1
ATOM 788 C CA . PRO A 1 97 ? 27.370 14.972 6.534 1.00 30.89 94 PRO A CA 1
ATOM 789 C C . PRO A 1 97 ? 26.641 13.775 7.145 1.00 25.56 94 PRO A C 1
ATOM 790 O O . PRO A 1 97 ? 25.444 13.624 6.908 1.00 22.66 94 PRO A O 1
ATOM 794 N N . ILE A 1 98 ? 27.353 12.926 7.876 1.00 21.89 95 ILE A N 1
ATOM 795 C CA . ILE A 1 98 ? 26.705 11.821 8.583 1.00 20.40 95 ILE A CA 1
ATOM 796 C C . ILE A 1 98 ? 26.318 12.396 9.938 1.00 26.55 95 ILE A C 1
ATOM 797 O O . ILE A 1 98 ? 27.122 12.459 10.864 1.00 29.48 95 ILE A O 1
ATOM 802 N N . SER A 1 99 ? 25.086 12.870 10.024 1.00 24.66 96 SER A N 1
ATOM 803 C CA . SER A 1 99 ? 24.718 13.757 11.112 1.00 32.14 96 SER A CA 1
ATOM 804 C C . SER A 1 99 ? 24.545 13.017 12.418 1.00 35.03 96 SER A C 1
ATOM 805 O O . SER A 1 99 ? 24.71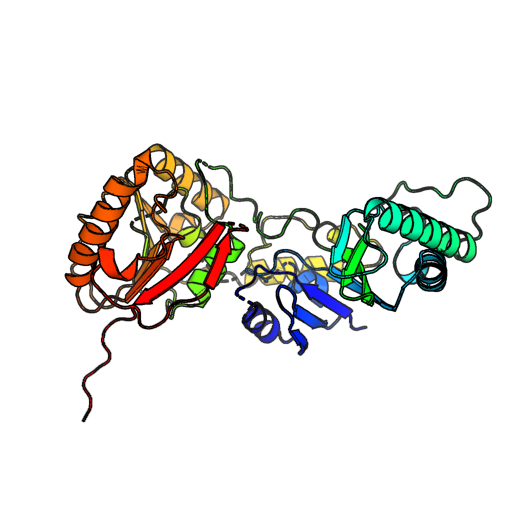3 13.597 13.492 1.00 38.80 96 SER A O 1
ATOM 808 N N . LYS A 1 100 ? 24.229 11.730 12.334 1.00 31.03 97 LYS A N 1
ATOM 809 C CA . LYS A 1 100 ? 23.875 10.984 13.540 1.00 38.26 97 LYS A CA 1
ATOM 810 C C . LYS A 1 100 ? 23.925 9.482 13.304 1.00 35.73 97 LYS A C 1
ATOM 811 O O . LYS A 1 100 ? 23.533 9.004 12.228 1.00 32.18 97 LYS A O 1
ATOM 817 N N . ALA A 1 101 ? 24.417 8.742 14.299 1.00 27.09 98 ALA A N 1
ATOM 818 C CA . ALA A 1 101 ? 24.301 7.284 14.268 1.00 21.64 98 ALA A CA 1
ATOM 819 C C . ALA A 1 101 ? 23.827 6.792 15.616 1.00 23.92 98 ALA A C 1
ATOM 820 O O . ALA A 1 101 ? 24.279 7.279 16.657 1.00 29.83 98 ALA A O 1
ATOM 822 N N . SER A 1 102 ? 22.886 5.853 15.600 1.00 18.76 99 SER A N 1
ATOM 823 C CA . SER A 1 102 ? 22.399 5.247 16.834 1.00 18.10 99 SER A CA 1
ATOM 824 C C . SER A 1 102 ? 22.602 3.747 16.716 1.00 24.24 99 SER A C 1
ATOM 825 O O . SER A 1 102 ? 22.357 3.177 15.663 1.00 23.58 99 SER A O 1
ATOM 828 N N . SER A 1 103 ? 23.057 3.109 17.789 1.00 20.37 100 SER A N 1
ATOM 829 C CA . SER A 1 103 ? 23.282 1.669 17.753 1.00 16.79 100 SER A CA 1
ATOM 830 C C . SER A 1 103 ? 22.781 1.044 19.045 1.00 21.96 100 SER A C 1
ATOM 831 O O . SER A 1 103 ? 23.197 1.448 20.124 1.00 23.28 100 SER A O 1
ATOM 834 N N . ILE A 1 104 ? 21.887 0.069 18.901 1.00 21.08 101 ILE A N 1
ATOM 835 C CA . ILE A 1 104 ? 21.204 -0.573 20.029 1.00 22.25 101 ILE A CA 1
ATOM 836 C C . ILE A 1 104 ? 21.299 -2.100 19.909 1.00 20.46 101 ILE A C 1
ATOM 837 O O . ILE A 1 104 ? 20.918 -2.677 18.881 1.00 22.56 101 ILE A O 1
ATOM 842 N N . LYS A 1 105 ? 21.821 -2.761 20.944 1.00 20.20 102 LYS A N 1
ATOM 843 C CA . LYS A 1 105 ? 21.932 -4.225 20.948 1.00 21.66 102 LYS A CA 1
ATOM 844 C C . LYS A 1 105 ? 22.606 -4.774 19.694 1.00 24.56 102 LYS A C 1
ATOM 845 O O . LYS A 1 105 ? 22.134 -5.751 19.108 1.00 23.67 102 LYS A O 1
ATOM 851 N N . SER A 1 106 ? 23.702 -4.142 19.293 1.00 20.41 103 SER A N 1
ATOM 852 C CA . SER A 1 106 ? 24.369 -4.482 18.042 1.00 20.79 103 SER A CA 1
ATOM 853 C C . SER A 1 106 ? 25.873 -4.539 18.240 1.00 21.80 103 SER A C 1
ATOM 854 O O . SER A 1 106 ? 26.437 -3.782 19.040 1.00 26.94 103 SER A O 1
ATOM 857 N N . LYS A 1 107 ? 26.521 -5.416 17.481 1.00 22.89 104 LYS A N 1
ATOM 858 C CA . LYS A 1 107 ? 27.969 -5.572 17.532 1.00 27.34 104 LYS A CA 1
ATOM 859 C C . LYS A 1 107 ? 28.710 -4.276 17.180 1.00 27.37 104 LYS A C 1
ATOM 860 O O . LYS A 1 107 ? 29.736 -3.966 17.782 1.00 25.72 104 LYS A O 1
ATOM 866 N N . LEU A 1 108 ? 28.176 -3.510 16.230 1.00 25.32 105 LEU A N 1
ATOM 867 C CA . LEU A 1 108 ? 28.778 -2.228 15.862 1.00 24.13 105 LEU A CA 1
ATOM 868 C C . LEU A 1 108 ? 28.265 -1.110 16.773 1.00 25.53 105 LEU A C 1
ATOM 869 O O . LEU A 1 108 ? 27.479 -0.259 16.347 1.00 25.20 105 LEU A O 1
ATOM 874 N N . TYR A 1 109 ? 28.716 -1.124 18.028 1.00 26.13 106 TYR A N 1
ATOM 875 C CA . TYR A 1 109 ? 28.181 -0.217 19.041 1.00 23.98 106 TYR A CA 1
ATOM 876 C C . TYR A 1 109 ? 28.866 1.142 19.057 1.00 27.57 106 TYR A C 1
ATOM 877 O O . TYR A 1 109 ? 28.336 2.102 19.617 1.00 27.33 106 TYR A O 1
ATOM 886 N N . SER A 1 110 ? 30.046 1.240 18.457 1.00 25.82 107 SER A N 1
ATOM 887 C CA . SER A 1 110 ? 30.747 2.519 18.459 1.00 27.94 107 SER A CA 1
ATOM 888 C C . SER A 1 110 ? 30.222 3.445 17.365 1.00 28.01 107 SER A C 1
ATOM 889 O O . SER A 1 110 ? 30.653 3.357 16.209 1.00 27.02 107 SER A O 1
ATOM 892 N N . THR A 1 111 ? 29.303 4.337 17.724 1.00 24.14 108 THR A N 1
ATOM 893 C CA . THR A 1 111 ? 28.637 5.156 16.715 1.00 24.57 108 THR A CA 1
ATOM 894 C C . THR A 1 111 ? 29.558 6.087 15.917 1.00 23.29 108 THR A C 1
ATOM 895 O O . THR A 1 111 ? 29.329 6.294 14.726 1.00 24.20 108 THR A O 1
ATOM 899 N N . PRO A 1 112 ? 30.593 6.661 16.557 1.00 23.72 109 PRO A N 1
ATOM 900 C CA . PRO A 1 112 ? 31.431 7.534 15.722 1.00 22.71 109 PRO A CA 1
ATOM 901 C C . PRO A 1 112 ? 32.160 6.749 14.633 1.00 27.99 109 PRO A C 1
ATOM 902 O O . PRO A 1 112 ? 32.395 7.296 13.551 1.00 28.10 109 PRO A O 1
ATOM 906 N N . ASP A 1 113 ? 32.510 5.494 14.908 1.00 25.10 110 ASP A N 1
ATOM 907 C CA . ASP A 1 113 ? 33.147 4.650 13.897 1.00 25.53 110 ASP A CA 1
ATOM 908 C C . ASP A 1 113 ? 32.167 4.239 12.804 1.00 27.21 110 ASP A C 1
ATOM 909 O O . ASP A 1 113 ? 32.539 4.147 11.618 1.00 23.50 110 ASP A O 1
ATOM 914 N N . VAL A 1 114 ? 30.915 4.013 13.199 1.00 26.92 111 VAL A N 1
ATOM 915 C CA . VAL A 1 114 ? 29.848 3.749 12.237 1.00 25.18 111 VAL A CA 1
ATOM 916 C C . VAL A 1 114 ? 29.736 4.944 11.283 1.00 26.20 111 VAL A C 1
ATOM 917 O O . VAL A 1 114 ? 29.642 4.778 10.060 1.00 22.39 111 VAL A O 1
ATOM 921 N N . GLN A 1 115 ? 29.763 6.147 11.846 1.00 21.61 112 GLN A N 1
ATOM 922 C CA . GLN A 1 115 ? 29.653 7.369 11.055 1.00 20.93 112 GLN A CA 1
ATOM 923 C C . GLN A 1 115 ? 30.806 7.491 10.066 1.00 24.49 112 GLN A C 1
ATOM 924 O O . GLN A 1 115 ? 30.584 7.827 8.905 1.00 23.54 112 GLN A O 1
ATOM 930 N N . ALA A 1 116 ? 32.028 7.234 10.533 1.00 20.21 113 ALA A N 1
ATOM 931 C CA . ALA A 1 116 ? 33.206 7.375 9.678 1.00 21.17 113 ALA A CA 1
ATOM 932 C C . ALA A 1 116 ? 33.179 6.370 8.537 1.00 21.25 113 ALA A C 1
ATOM 933 O O . ALA A 1 116 ? 33.500 6.718 7.413 1.00 22.09 113 ALA A O 1
ATOM 935 N N . ILE A 1 117 ? 32.821 5.125 8.838 1.00 24.93 114 ILE A N 1
ATOM 936 C CA . ILE A 1 117 ? 32.809 4.072 7.827 1.00 24.76 114 ILE A CA 1
ATOM 937 C C . ILE A 1 117 ? 31.738 4.347 6.766 1.00 21.94 114 ILE A C 1
ATOM 938 O O . ILE A 1 117 ? 31.978 4.173 5.568 1.00 22.44 114 ILE A O 1
ATOM 943 N N . VAL A 1 118 ? 30.562 4.787 7.204 1.00 21.24 115 VAL A N 1
ATOM 944 C CA . VAL A 1 118 ? 29.510 5.142 6.261 1.00 22.69 115 VAL A CA 1
ATOM 945 C C . VAL A 1 118 ? 29.947 6.324 5.388 1.00 23.98 115 VAL A C 1
ATOM 946 O O . VAL A 1 118 ? 29.733 6.313 4.176 1.00 23.17 115 VAL A O 1
ATOM 950 N N . LYS A 1 119 ? 30.567 7.334 5.998 1.00 23.02 116 LYS A N 1
ATOM 951 C CA . LYS A 1 119 ? 31.120 8.454 5.229 1.00 22.75 116 LYS A CA 1
ATOM 952 C C . LYS A 1 119 ? 32.063 7.942 4.138 1.00 24.28 116 LYS A C 1
ATOM 953 O O . LYS A 1 119 ? 31.932 8.290 2.964 1.00 24.27 116 LYS A O 1
ATOM 959 N N . LYS A 1 120 ? 33.008 7.100 4.527 1.00 22.70 117 LYS A N 1
ATOM 960 C CA . LYS A 1 120 ? 33.984 6.577 3.572 1.00 23.19 117 LYS A CA 1
ATOM 961 C C . LYS A 1 120 ? 33.300 5.822 2.428 1.00 25.23 117 LYS A C 1
ATOM 962 O O . LYS A 1 120 ? 33.662 5.991 1.255 1.00 25.28 117 LYS A O 1
ATOM 968 N N . ALA A 1 121 ? 32.322 4.983 2.766 1.00 21.90 118 ALA A N 1
ATOM 969 C CA . ALA A 1 121 ? 31.588 4.206 1.765 1.00 28.45 118 ALA A CA 1
ATOM 970 C C . ALA A 1 121 ? 30.868 5.093 0.757 1.00 26.32 118 ALA A C 1
ATOM 971 O O . ALA A 1 121 ? 30.911 4.843 -0.453 1.00 24.98 118 ALA A O 1
ATOM 973 N N . ILE A 1 122 ? 30.198 6.126 1.253 1.00 23.84 119 ILE A N 1
ATOM 974 C CA . ILE A 1 122 ? 29.476 7.038 0.373 1.00 24.17 119 ILE A CA 1
ATOM 975 C C . ILE A 1 122 ? 30.444 7.822 -0.522 1.00 24.68 119 ILE A C 1
ATOM 976 O O . ILE A 1 122 ? 30.172 8.043 -1.699 1.00 27.63 119 ILE A O 1
ATOM 981 N N . VAL A 1 123 ? 31.568 8.250 0.040 1.00 22.01 120 VAL A N 1
ATOM 982 C CA . VAL A 1 123 ? 32.565 8.950 -0.759 1.00 24.06 120 VAL A CA 1
ATOM 983 C C . VAL A 1 123 ? 33.031 8.033 -1.894 1.00 25.91 120 VAL A C 1
ATOM 984 O O . VAL A 1 123 ? 33.118 8.455 -3.059 1.00 27.28 120 VAL A O 1
ATOM 988 N N . GLU A 1 124 ? 33.312 6.776 -1.558 1.00 25.51 121 GLU A N 1
ATOM 989 C CA . GLU A 1 124 ? 33.787 5.813 -2.558 1.00 30.43 121 GLU A CA 1
ATOM 990 C C . GLU A 1 124 ? 32.736 5.579 -3.642 1.00 31.68 121 GLU A C 1
ATOM 991 O O . GLU A 1 124 ? 33.060 5.532 -4.834 1.00 31.67 121 GLU A O 1
ATOM 997 N N . SER A 1 125 ? 31.483 5.431 -3.216 1.00 28.35 122 SER A N 1
ATOM 998 C CA . SER A 1 125 ? 30.363 5.214 -4.132 1.00 30.12 122 SER A CA 1
ATOM 999 C C . SER A 1 125 ? 30.198 6.369 -5.127 1.00 34.40 122 SER A C 1
ATOM 1000 O O . SER A 1 125 ? 30.051 6.150 -6.334 1.00 32.94 122 SER A O 1
ATOM 1003 N N . LEU A 1 126 ? 30.229 7.593 -4.611 1.00 25.97 123 LEU A N 1
ATOM 1004 C CA . LEU A 1 126 ? 30.072 8.791 -5.433 1.00 27.43 123 LEU A CA 1
ATOM 1005 C C . LEU A 1 126 ? 31.276 9.028 -6.339 1.00 36.05 123 LEU A C 1
ATOM 1006 O O . LEU A 1 126 ? 31.121 9.420 -7.492 1.00 35.80 123 LEU A O 1
ATOM 1011 N N . LYS A 1 127 ? 32.473 8.804 -5.809 1.00 32.13 124 LYS A N 1
ATOM 1012 C CA . LYS A 1 127 ? 33.693 8.970 -6.602 1.00 33.83 124 LYS A CA 1
ATOM 1013 C C . LYS A 1 127 ? 33.619 8.095 -7.847 1.00 34.54 124 LYS A C 1
ATOM 1014 O O . LYS A 1 127 ? 34.038 8.494 -8.944 1.00 39.83 124 LYS A O 1
ATOM 1020 N N . LYS A 1 128 ? 33.078 6.895 -7.681 1.00 38.29 125 LYS A N 1
ATOM 1021 C CA . LYS A 1 128 ? 32.930 5.965 -8.794 1.00 43.45 125 LYS A CA 1
ATOM 1022 C C . LYS A 1 128 ? 31.882 6.452 -9.805 1.00 48.11 125 LYS A C 1
ATOM 1023 O O . LYS A 1 128 ? 32.114 6.424 -11.021 1.00 46.70 125 LYS A O 1
ATOM 1029 N N . SER A 1 129 ? 30.733 6.898 -9.304 1.00 41.64 126 SER A N 1
ATOM 1030 C CA . SER A 1 129 ? 29.654 7.372 -10.172 1.00 41.14 126 SER A CA 1
ATOM 1031 C C . SER A 1 129 ? 30.032 8.647 -10.918 1.00 39.86 126 SER A C 1
ATOM 1032 O O . SER A 1 129 ? 29.725 8.789 -12.100 1.00 40.66 126 SER A O 1
ATOM 1035 N N . TYR A 1 130 ? 30.690 9.568 -10.215 1.00 43.29 127 TYR A N 1
ATOM 1036 C CA . TYR A 1 130 ? 30.958 10.910 -10.730 1.00 48.37 127 TYR A CA 1
ATOM 1037 C C . TYR A 1 130 ? 32.349 11.036 -11.323 1.00 61.69 127 TYR A C 1
ATOM 1038 O O . TYR A 1 130 ? 32.782 12.135 -11.659 1.00 65.74 127 TYR A O 1
ATOM 1047 N N . LEU A 1 131 ? 33.046 9.910 -11.449 1.00 69.31 128 LEU A N 1
ATOM 1048 C CA . LEU A 1 131 ? 34.374 9.899 -12.048 1.00 70.37 128 LEU A CA 1
ATOM 1049 C C . LEU A 1 131 ? 35.226 11.045 -11.505 1.00 71.58 128 LEU A C 1
ATOM 1050 O O . LEU A 1 131 ? 35.902 11.739 -12.265 1.00 65.46 128 LEU A O 1
ATOM 1055 N N . GLU A 1 132 ? 35.183 11.252 -10.192 1.00 78.09 129 GLU A N 1
ATOM 1056 C CA . GLU A 1 132 ? 35.903 12.370 -9.589 1.00 85.52 129 GLU A CA 1
ATOM 1057 C C . GLU A 1 132 ? 37.366 12.049 -9.301 1.00 90.73 129 GLU A C 1
ATOM 1058 O O . GLU A 1 132 ? 37.681 11.216 -8.451 1.00 88.27 129 GLU A O 1
ATOM 1064 N N . ASP A 1 133 ? 38.247 12.729 -10.027 1.00 96.94 130 ASP A N 1
ATOM 1065 C CA . ASP A 1 133 ? 39.686 12.521 -9.928 1.00 99.33 130 ASP A CA 1
ATOM 1066 C C . ASP A 1 133 ? 40.306 13.360 -8.812 1.00 99.38 130 ASP A C 1
ATOM 1067 O O . ASP A 1 133 ? 41.090 12.855 -8.005 1.00 99.65 130 ASP A O 1
ATOM 1072 N N . GLY A 1 134 ? 39.950 14.640 -8.773 1.00 94.97 131 GLY A N 1
ATOM 1073 C CA . GLY A 1 134 ? 40.448 15.539 -7.751 1.00 87.87 131 GLY A CA 1
ATOM 1074 C C . GLY A 1 134 ? 39.560 15.529 -6.523 1.00 82.63 131 GLY A C 1
ATOM 1075 O O . GLY A 1 134 ? 38.879 14.540 -6.245 1.00 82.69 131 GLY A O 1
ATOM 1076 N N . LEU A 1 135 ? 39.573 16.634 -5.786 1.00 74.54 132 LEU A N 1
ATOM 1077 C CA . LEU A 1 135 ? 38.755 16.772 -4.587 1.00 63.68 132 LEU A CA 1
ATOM 1078 C C . LEU A 1 135 ? 37.273 16.558 -4.890 1.00 66.81 132 LEU A C 1
ATOM 1079 O O . LEU A 1 135 ? 36.711 17.214 -5.766 1.00 61.96 132 LEU A O 1
ATOM 1084 N N . LEU A 1 136 ? 36.645 15.628 -4.176 1.00 71.75 133 LEU A N 1
ATOM 1085 C CA . LEU A 1 136 ? 35.194 15.506 -4.228 1.00 74.49 133 LEU A CA 1
ATOM 1086 C C . LEU A 1 136 ? 34.619 16.699 -3.481 1.00 71.30 133 LEU A C 1
ATOM 1087 O O . LEU A 1 136 ? 34.651 16.745 -2.253 1.00 74.89 133 LEU A O 1
ATOM 1092 N N . LYS A 1 137 ? 34.116 17.673 -4.231 1.00 64.80 134 LYS A N 1
ATOM 1093 C CA . LYS A 1 137 ? 33.604 18.904 -3.638 1.00 59.30 134 LYS A CA 1
ATOM 1094 C C . LYS A 1 137 ? 32.261 18.678 -2.949 1.00 49.40 134 LYS A C 1
ATOM 1095 O O . LYS A 1 137 ? 31.409 17.943 -3.460 1.00 40.90 134 LYS A O 1
ATOM 1101 N N . GLU A 1 138 ? 32.102 19.308 -1.785 1.00 37.37 135 GLU A N 1
ATOM 1102 C CA . GLU A 1 138 ? 30.863 19.272 -1.011 1.00 33.94 135 GLU A CA 1
ATOM 1103 C C . GLU A 1 138 ? 30.423 20.703 -0.708 1.00 33.29 135 GLU A C 1
ATOM 1104 O O . GLU A 1 138 ? 30.464 21.143 0.444 1.00 41.47 135 GLU A O 1
ATOM 1110 N N . ASP A 1 139 ? 29.983 21.428 -1.731 1.00 33.16 136 ASP A N 1
ATOM 1111 C CA . ASP A 1 139 ? 29.720 22.856 -1.564 1.00 40.69 136 ASP A CA 1
ATOM 1112 C C . ASP A 1 139 ? 28.279 23.295 -1.838 1.00 43.74 136 ASP A C 1
ATOM 1113 O O . ASP A 1 139 ? 27.970 24.480 -1.745 1.00 45.91 136 ASP A O 1
ATOM 1118 N N . LYS A 1 140 ? 27.399 22.357 -2.175 1.00 34.49 137 LYS A N 1
ATOM 1119 C CA . LYS A 1 140 ? 26.015 22.711 -2.486 1.00 30.06 137 LYS A CA 1
ATOM 1120 C C . LYS A 1 140 ? 25.096 22.390 -1.304 1.00 28.64 137 LYS A C 1
ATOM 1121 O O . LYS A 1 140 ? 25.514 22.479 -0.146 1.00 31.91 137 LYS A O 1
ATOM 1127 N N . GLU A 1 141 ? 23.849 22.020 -1.587 1.00 28.24 138 GLU A N 1
ATOM 1128 C CA . GLU A 1 141 ? 22.879 21.810 -0.506 1.00 28.10 138 GLU A CA 1
ATOM 1129 C C . GLU A 1 141 ? 23.090 20.509 0.285 1.00 30.26 138 GLU A C 1
ATOM 1130 O O . GLU A 1 141 ? 23.747 19.576 -0.173 1.00 28.64 138 GLU A O 1
ATOM 1136 N N . LYS A 1 142 ? 22.516 20.470 1.482 1.00 26.60 139 LYS A N 1
ATOM 1137 C CA . LYS A 1 142 ? 22.824 19.441 2.480 1.00 23.96 139 LYS A CA 1
ATOM 1138 C C . LYS A 1 142 ? 21.797 18.301 2.519 1.00 24.77 139 LYS A C 1
ATOM 1139 O O . LYS A 1 142 ? 20.583 18.538 2.518 1.00 24.38 139 LYS A O 1
ATOM 1145 N N . TYR A 1 143 ? 22.314 17.069 2.535 1.00 22.38 140 TYR A N 1
ATOM 1146 C CA . TYR A 1 143 ? 21.534 15.828 2.644 1.00 21.19 140 TYR A CA 1
ATOM 1147 C C . TYR A 1 143 ? 22.055 15.075 3.865 1.00 23.07 140 TYR A C 1
ATOM 1148 O O . TYR A 1 143 ? 22.988 14.276 3.748 1.00 23.70 140 TYR A O 1
ATOM 1157 N N . PRO A 1 144 ? 21.476 15.338 5.053 1.00 20.21 141 PRO A N 1
ATOM 1158 C CA . PRO A 1 144 ? 22.063 14.783 6.274 1.00 18.32 141 PRO A CA 1
ATOM 1159 C C . PRO A 1 144 ? 21.768 13.297 6.360 1.00 23.64 141 PRO A C 1
ATOM 1160 O O . PRO A 1 144 ? 20.613 12.894 6.260 1.00 24.05 141 PRO A O 1
ATOM 1164 N N . ILE A 1 145 ? 22.805 12.492 6.539 1.00 20.91 142 ILE A N 1
ATOM 1165 C CA . ILE A 1 145 ? 22.646 11.045 6.541 1.00 18.73 142 ILE A CA 1
ATOM 1166 C C . ILE A 1 145 ? 22.498 10.543 7.976 1.00 23.66 142 ILE A C 1
ATOM 1167 O O . ILE A 1 145 ? 23.281 10.914 8.855 1.00 21.26 142 ILE A O 1
ATOM 1172 N N . PHE A 1 146 ? 21.483 9.714 8.205 1.00 20.66 143 PHE A N 1
ATOM 1173 C CA . PHE A 1 146 ? 21.239 9.141 9.528 1.00 25.13 143 PHE A CA 1
ATOM 1174 C C . PHE A 1 146 ? 21.405 7.623 9.463 1.00 23.28 143 PHE A C 1
ATOM 1175 O O . PHE A 1 146 ? 20.900 6.981 8.536 1.00 24.98 143 PHE A O 1
ATOM 1183 N N . VAL A 1 147 ? 22.096 7.044 10.446 1.00 18.82 144 VAL A N 1
ATOM 1184 C CA . VAL A 1 147 ? 22.298 5.597 10.486 1.00 16.97 144 VAL A CA 1
ATOM 1185 C C . VAL A 1 147 ? 21.728 5.068 11.797 1.00 19.24 144 VAL A C 1
ATOM 1186 O O . VAL A 1 147 ? 21.992 5.638 12.857 1.00 22.34 144 VAL A O 1
ATOM 1190 N N . PHE A 1 148 ? 20.938 4.000 11.709 1.00 18.33 145 PHE A N 1
ATOM 1191 C CA . PHE A 1 148 ? 20.292 3.417 12.883 1.00 20.95 145 PHE A CA 1
ATOM 1192 C C . PHE A 1 148 ? 20.542 1.913 12.848 1.00 23.15 145 PHE A C 1
ATOM 1193 O O . PHE A 1 148 ? 20.208 1.252 11.867 1.00 24.76 145 PHE A O 1
ATOM 1201 N N . ILE A 1 149 ? 21.159 1.378 13.901 1.00 20.53 146 ILE A N 1
ATOM 1202 C CA . ILE A 1 149 ? 21.437 -0.054 13.969 1.00 18.15 146 ILE A CA 1
ATOM 1203 C C . ILE A 1 149 ? 20.736 -0.667 15.176 1.00 19.60 146 ILE A C 1
ATOM 1204 O O . ILE A 1 149 ? 20.886 -0.194 16.302 1.00 22.96 146 ILE A O 1
ATOM 1209 N N . HIS A 1 150 ? 19.943 -1.704 14.924 1.00 18.67 147 HIS A N 1
ATOM 1210 C CA . HIS A 1 150 ? 19.215 -2.356 16.001 1.00 20.23 147 HIS A CA 1
ATOM 1211 C C . HIS A 1 150 ? 19.325 -3.853 15.794 1.00 22.44 147 HIS A C 1
ATOM 1212 O O . HIS A 1 150 ? 18.961 -4.369 14.737 1.00 23.91 147 HIS A O 1
ATOM 1219 N N . LYS A 1 151 ? 19.888 -4.539 16.783 1.00 22.14 148 LYS A N 1
ATOM 1220 C CA . LYS A 1 151 ? 20.126 -5.971 16.672 1.00 21.42 148 LYS A CA 1
ATOM 1221 C C . LYS A 1 151 ? 20.798 -6.320 15.342 1.00 28.41 148 LYS A C 1
ATOM 1222 O O . LYS A 1 151 ? 20.417 -7.280 14.670 1.00 26.33 148 LYS A O 1
ATOM 1228 N N . ASP A 1 152 ? 21.787 -5.509 14.977 1.00 21.48 149 ASP A N 1
ATOM 1229 C CA . ASP A 1 152 ? 22.613 -5.715 13.782 1.00 21.37 149 ASP A CA 1
ATOM 1230 C C . ASP A 1 152 ? 21.935 -5.392 12.447 1.00 26.33 149 ASP A C 1
ATOM 1231 O O . ASP A 1 152 ? 22.543 -5.569 11.393 1.00 30.23 149 ASP A O 1
ATOM 1236 N N . LYS A 1 153 ? 20.698 -4.905 12.484 1.00 24.14 150 LYS A N 1
ATOM 1237 C CA . LYS A 1 153 ? 20.040 -4.470 11.254 1.00 24.51 150 LYS A CA 1
ATOM 1238 C C . LYS A 1 153 ? 20.293 -2.971 11.104 1.00 23.44 150 LYS A C 1
ATOM 1239 O O . LYS A 1 153 ? 19.930 -2.182 11.973 1.00 22.96 150 LYS A O 1
ATOM 1245 N N . VAL A 1 154 ? 20.931 -2.593 10.008 1.00 26.27 151 VAL A N 1
ATOM 1246 C CA . VAL A 1 154 ? 21.292 -1.202 9.761 1.00 26.30 151 VAL A CA 1
ATOM 1247 C C . VAL A 1 154 ? 20.232 -0.571 8.877 1.00 27.46 151 VAL A C 1
ATOM 1248 O O . VAL A 1 154 ? 19.844 -1.140 7.863 1.00 24.26 151 VAL A O 1
ATOM 1252 N N . THR A 1 155 ? 19.745 0.593 9.272 1.00 21.59 152 THR A N 1
ATOM 1253 C CA . THR A 1 155 ? 18.873 1.366 8.403 1.00 21.53 152 THR A CA 1
ATOM 1254 C C . THR A 1 155 ? 19.585 2.669 8.102 1.00 19.65 152 THR A C 1
ATOM 1255 O O . THR A 1 155 ? 20.008 3.368 9.015 1.00 20.69 152 THR A O 1
ATOM 1259 N N . ILE A 1 156 ? 19.771 2.977 6.822 1.00 19.51 153 ILE A N 1
ATOM 1260 C CA . ILE A 1 156 ? 20.343 4.259 6.452 1.00 19.97 153 ILE A CA 1
ATOM 1261 C C . ILE A 1 156 ? 19.250 5.123 5.830 1.00 23.56 153 ILE A C 1
ATOM 1262 O O . ILE A 1 156 ? 18.474 4.658 4.988 1.00 23.95 153 ILE A O 1
ATOM 1267 N N . SER A 1 157 ? 19.178 6.375 6.253 1.00 18.53 154 SER A N 1
ATOM 1268 C CA . SER A 1 157 ? 18.164 7.261 5.731 1.00 15.39 154 SER A CA 1
ATOM 1269 C C . SER A 1 157 ? 18.748 8.649 5.551 1.00 20.97 154 SER A C 1
ATOM 1270 O O . SER A 1 157 ? 19.861 8.929 6.003 1.00 21.57 154 SER A O 1
ATOM 1273 N N . ILE A 1 158 ? 17.991 9.512 4.881 1.00 21.62 155 ILE A N 1
ATOM 1274 C CA . ILE A 1 158 ? 18.358 10.921 4.773 1.00 20.72 155 ILE A CA 1
ATOM 1275 C C . ILE A 1 158 ? 17.300 11.752 5.487 1.00 24.58 155 ILE A C 1
ATOM 1276 O O . ILE A 1 158 ? 16.104 11.564 5.277 1.00 22.47 155 ILE A O 1
ATOM 1281 N N . ASP A 1 159 ? 17.748 12.659 6.344 1.00 18.10 156 ASP A N 1
ATOM 1282 C CA . ASP A 1 159 ? 16.843 13.560 7.055 1.00 21.31 156 ASP A CA 1
ATOM 1283 C C . ASP A 1 159 ? 16.231 14.568 6.081 1.00 23.20 156 ASP A C 1
ATOM 1284 O O . ASP A 1 159 ? 16.969 15.275 5.389 1.00 24.74 156 ASP A O 1
ATOM 1289 N N . THR A 1 160 ? 14.901 14.632 6.013 1.00 19.33 157 THR A N 1
ATOM 1290 C CA . THR A 1 160 ? 14.222 15.568 5.107 1.00 17.90 157 THR A CA 1
ATOM 1291 C C . THR A 1 160 ? 13.784 16.828 5.844 1.00 23.59 157 THR A C 1
ATOM 1292 O O . THR A 1 160 ? 13.292 17.780 5.231 1.00 22.11 157 THR A O 1
ATOM 1296 N N . THR A 1 161 ? 13.976 16.825 7.163 1.00 20.55 158 THR A N 1
ATOM 1297 C CA . THR A 1 161 ? 13.382 17.840 8.044 1.00 17.60 158 THR A CA 1
ATOM 1298 C C . THR A 1 161 ? 14.317 18.991 8.430 1.00 19.75 158 THR A C 1
ATOM 1299 O O . THR A 1 161 ? 14.009 20.152 8.190 1.00 26.21 158 THR A O 1
ATOM 1303 N N . GLY A 1 162 ? 15.470 18.668 9.004 1.00 20.64 159 GLY A N 1
ATOM 1304 C CA . GLY A 1 162 ? 16.380 19.688 9.495 1.00 27.42 159 GLY A CA 1
ATOM 1305 C C . GLY A 1 162 ? 16.141 19.922 10.985 1.00 26.44 159 GLY A C 1
ATOM 1306 O O . GLY A 1 162 ? 16.328 19.018 11.793 1.00 29.53 159 GLY A O 1
ATOM 1307 N N . ASP A 1 163 ? 15.732 21.125 11.358 1.00 29.30 160 ASP A N 1
ATOM 1308 C CA . ASP A 1 163 ? 15.358 21.375 12.753 1.00 30.96 160 ASP A CA 1
ATOM 1309 C C . ASP A 1 163 ? 14.254 20.405 13.186 1.00 29.06 160 ASP A C 1
ATOM 1310 O O . ASP A 1 163 ? 13.278 20.209 12.469 1.00 29.83 160 ASP A O 1
ATOM 1315 N N . ALA A 1 164 ? 14.412 19.792 14.353 1.00 26.65 161 ALA A N 1
ATOM 1316 C CA . ALA A 1 164 ? 13.400 18.860 14.863 1.00 35.37 161 ALA A CA 1
ATOM 1317 C C . ALA A 1 164 ? 11.983 19.410 14.671 1.00 31.35 161 ALA A C 1
ATOM 1318 O O . ALA A 1 164 ? 11.732 20.596 14.897 1.00 26.73 161 ALA A O 1
ATOM 1320 N N . LEU A 1 165 ? 11.058 18.541 14.268 1.00 27.08 162 LEU A N 1
ATOM 1321 C CA . LEU A 1 165 ? 9.701 18.952 13.923 1.00 27.81 162 LEU A CA 1
ATOM 1322 C C . LEU A 1 165 ? 8.948 19.631 15.070 1.00 29.59 162 LEU A C 1
ATOM 1323 O O . LEU A 1 165 ? 8.064 20.465 14.832 1.00 28.05 162 LEU A O 1
ATOM 1328 N N . HIS A 1 166 ? 9.288 19.291 16.311 1.00 25.54 163 HIS A N 1
ATOM 1329 C CA . HIS A 1 166 ? 8.566 19.891 17.431 1.00 27.32 163 HIS A CA 1
ATOM 1330 C C . HIS A 1 166 ? 8.762 21.406 17.467 1.00 31.28 163 HIS A C 1
ATOM 1331 O O . HIS A 1 166 ? 7.981 22.130 18.095 1.00 30.50 163 HIS A O 1
ATOM 1338 N N . LYS A 1 167 ? 9.795 21.890 16.781 1.00 26.27 164 LYS A N 1
ATOM 1339 C CA . LYS A 1 167 ? 10.012 23.324 16.705 1.00 26.58 164 LYS A CA 1
ATOM 1340 C C . LYS A 1 167 ? 9.154 23.872 15.572 1.00 29.61 164 LYS A C 1
ATOM 1341 O O . LYS A 1 167 ? 9.601 23.927 14.417 1.00 28.77 164 LYS A O 1
ATOM 1347 N N . ARG A 1 168 ? 7.912 24.238 15.888 1.00 23.45 165 ARG A N 1
ATOM 1348 C CA . ARG A 1 168 ? 7.001 24.789 14.881 1.00 25.61 165 ARG A CA 1
ATOM 1349 C C . ARG A 1 168 ? 7.438 26.196 14.494 1.00 31.83 165 ARG A C 1
ATOM 1350 O O . ARG A 1 168 ? 7.161 26.662 13.390 1.00 35.92 165 ARG A O 1
ATOM 1358 N N . GLY A 1 169 ? 8.121 26.867 15.414 1.00 26.49 166 GLY A N 1
ATOM 1359 C CA . GLY A 1 169 ? 8.546 28.239 15.197 1.00 30.29 166 GLY A CA 1
ATOM 1360 C C . GLY A 1 169 ? 7.975 29.214 16.210 1.00 33.89 166 GLY A C 1
ATOM 1361 O O . GLY A 1 169 ? 8.362 30.375 16.238 1.00 35.54 166 GLY A O 1
ATOM 1362 N N . TYR A 1 170 ? 7.055 28.753 17.051 1.00 38.91 167 TYR A N 1
ATOM 1363 C CA . TYR A 1 170 ? 6.404 29.657 17.993 1.00 33.67 167 TYR A CA 1
ATOM 1364 C C . TYR A 1 170 ? 6.971 29.606 19.405 1.00 43.05 167 TYR A C 1
ATOM 1365 O O . TYR A 1 170 ? 6.628 30.454 20.232 1.00 44.93 167 TYR A O 1
ATOM 1374 N N . ARG A 1 171 ? 7.824 28.625 19.691 1.00 44.87 168 ARG A N 1
ATOM 1375 C CA . ARG A 1 171 ? 8.354 28.475 21.044 1.00 56.77 168 ARG A CA 1
ATOM 1376 C C . ARG A 1 171 ? 9.472 29.468 21.305 1.00 69.69 168 ARG A C 1
ATOM 1377 O O . ARG A 1 171 ? 10.560 29.369 20.734 1.00 68.91 168 ARG A O 1
ATOM 1385 N N . GLU A 1 172 ? 9.184 30.429 22.175 1.00 82.39 169 GLU A N 1
ATOM 1386 C CA . GLU A 1 172 ? 10.125 31.481 22.512 1.00 87.30 169 GLU A CA 1
ATOM 1387 C C . GLU A 1 172 ? 10.160 31.645 24.033 1.00 94.40 169 GLU A C 1
ATOM 1388 O O . GLU A 1 172 ? 10.607 32.672 24.547 1.00 99.09 169 GLU A O 1
ATOM 1394 N N . LYS A 1 173 ? 9.686 30.621 24.741 1.00 93.32 170 LYS A N 1
ATOM 1395 C CA . LYS A 1 173 ? 9.570 30.653 26.200 1.00 91.93 170 LYS A CA 1
ATOM 1396 C C . LYS A 1 173 ? 10.781 31.286 26.890 1.00 96.61 170 LYS A C 1
ATOM 1397 O O . LYS A 1 173 ? 11.882 30.734 26.875 1.00 97.67 170 LYS A O 1
ATOM 1399 N N . LYS A 1 176 ? 10.382 28.271 31.549 1.00 73.41 173 LYS A N 1
ATOM 1400 C CA . LYS A 1 176 ? 10.675 27.227 32.526 1.00 76.85 173 LYS A CA 1
ATOM 1401 C C . LYS A 1 176 ? 10.993 25.895 31.850 1.00 77.19 173 LYS A C 1
ATOM 1402 O O . LYS A 1 176 ? 12.101 25.686 31.350 1.00 82.36 173 LYS A O 1
ATOM 1404 N N . ALA A 1 177 ? 10.016 24.995 31.845 1.00 68.99 174 ALA A N 1
ATOM 1405 C CA . ALA A 1 177 ? 10.193 23.673 31.253 1.00 63.67 174 ALA A CA 1
ATOM 1406 C C . ALA A 1 177 ? 8.951 23.253 30.470 1.00 55.57 174 ALA A C 1
ATOM 1407 O O . ALA A 1 177 ? 8.100 22.523 30.977 1.00 55.22 174 ALA A O 1
ATOM 1409 N N . PRO A 1 178 ? 8.852 23.708 29.216 1.00 50.06 175 PRO A N 1
ATOM 1410 C CA . PRO A 1 178 ? 7.630 23.503 28.438 1.00 45.77 175 PRO A CA 1
ATOM 1411 C C . PRO A 1 178 ? 7.533 22.054 27.996 1.00 40.88 175 PRO A C 1
ATOM 1412 O O . PRO A 1 178 ? 8.561 21.443 27.697 1.00 39.46 175 PRO A O 1
ATOM 1416 N N . ILE A 1 179 ? 6.321 21.512 27.969 1.00 30.54 176 ILE A N 1
ATOM 1417 C CA . ILE A 1 179 ? 6.084 20.202 27.382 1.00 23.68 176 ILE A CA 1
ATOM 1418 C C . ILE A 1 179 ? 6.463 20.253 25.901 1.00 21.39 176 ILE A C 1
ATOM 1419 O O . ILE A 1 179 ? 6.337 21.287 25.262 1.00 20.45 176 ILE A O 1
ATOM 1424 N N . ARG A 1 180 ? 6.944 19.143 25.361 1.00 20.37 177 ARG A N 1
ATOM 1425 C CA . ARG A 1 180 ? 7.307 19.104 23.942 1.00 21.07 177 ARG A CA 1
ATOM 1426 C C . ARG A 1 180 ? 6.060 19.276 23.064 1.00 22.78 177 ARG A C 1
ATOM 1427 O O . ARG A 1 180 ? 5.004 18.720 23.383 1.00 21.29 177 ARG A O 1
ATOM 1435 N N . GLU A 1 181 ? 6.173 20.037 21.971 1.00 19.63 178 GLU A N 1
ATOM 1436 C CA . GLU A 1 181 ? 5.018 20.317 21.100 1.00 19.96 178 GLU A CA 1
ATOM 1437 C C . GLU A 1 181 ? 4.368 19.042 20.528 1.00 20.07 178 GLU A C 1
ATOM 1438 O O . GLU A 1 181 ? 3.138 18.951 20.398 1.00 17.21 178 GLU A O 1
ATOM 1444 N N . THR A 1 182 ? 5.196 18.073 20.141 1.00 21.02 179 THR A N 1
ATOM 1445 C CA . THR A 1 182 ? 4.691 16.821 19.571 1.00 18.15 179 THR A CA 1
ATOM 1446 C C . THR A 1 182 ? 3.913 16.019 20.620 1.00 20.61 179 THR A C 1
ATOM 1447 O O . THR A 1 182 ? 2.857 15.455 20.333 1.00 19.83 179 THR A O 1
ATOM 1451 N N . LEU A 1 183 ? 4.448 15.970 21.833 1.00 18.62 180 LEU A N 1
ATOM 1452 C CA . LEU A 1 183 ? 3.752 15.299 22.932 1.00 19.71 180 LEU A CA 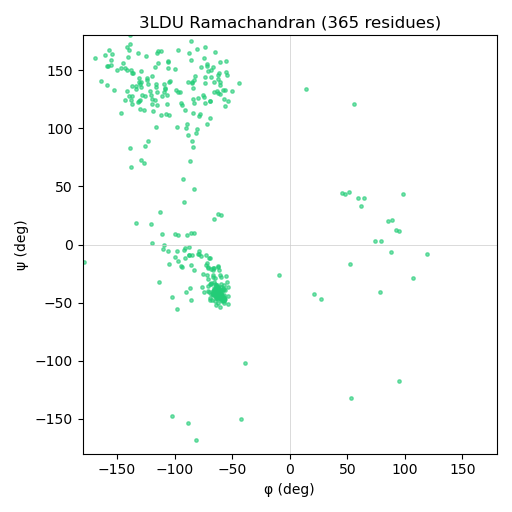1
ATOM 1453 C C . LEU A 1 183 ? 2.411 15.980 23.198 1.00 23.66 180 LEU A C 1
ATOM 1454 O O . LEU A 1 183 ? 1.384 15.313 23.342 1.00 20.53 180 LEU A O 1
ATOM 1459 N N . ALA A 1 184 ? 2.423 17.309 23.255 1.00 17.90 181 ALA A N 1
ATOM 1460 C CA . ALA A 1 184 ? 1.193 18.066 23.480 1.00 18.44 181 ALA A CA 1
ATOM 1461 C C . ALA A 1 184 ? 0.133 17.766 22.428 1.00 19.46 181 ALA A C 1
ATOM 1462 O O . ALA A 1 184 ? -1.022 17.552 22.746 1.00 17.38 181 ALA A O 1
ATOM 1464 N N . ALA A 1 185 ? 0.515 17.748 21.152 1.00 18.05 182 ALA A N 1
ATOM 1465 C CA . ALA A 1 185 ? -0.459 17.378 20.129 1.00 16.36 182 ALA A CA 1
ATOM 1466 C C . ALA A 1 185 ? -0.999 15.975 20.365 1.00 19.20 182 ALA A C 1
ATOM 1467 O O . ALA A 1 185 ? -2.186 15.719 20.169 1.00 18.52 182 ALA A O 1
ATOM 1469 N N . GLY A 1 186 ? -0.128 15.061 20.777 1.00 18.21 183 GLY A N 1
ATOM 1470 C CA . GLY A 1 186 ? -0.556 13.694 21.036 1.00 20.41 183 GLY A CA 1
ATOM 1471 C C . GLY A 1 186 ? -1.558 13.625 22.183 1.00 19.18 183 GLY A C 1
ATOM 1472 O O . GLY A 1 186 ? -2.494 12.835 22.149 1.00 20.79 183 GLY A O 1
ATOM 1473 N N . LEU A 1 187 ? -1.349 14.448 23.199 1.00 19.59 184 LEU A N 1
ATOM 1474 C CA . LEU A 1 187 ? -2.297 14.514 24.312 1.00 19.39 184 LEU A CA 1
ATOM 1475 C C . LEU A 1 187 ? -3.685 14.909 23.798 1.00 17.96 184 LEU A C 1
ATOM 1476 O O . LEU A 1 187 ? -4.674 14.274 24.135 1.00 21.50 184 LEU A O 1
ATOM 1481 N N . ILE A 1 188 ? -3.754 15.960 22.976 1.00 18.95 185 ILE A N 1
ATOM 1482 C CA . ILE A 1 188 ? -5.035 16.378 22.425 1.00 21.61 185 ILE A CA 1
ATOM 1483 C C . ILE A 1 188 ? -5.710 15.234 21.658 1.00 23.44 185 ILE A C 1
ATOM 1484 O O . ILE A 1 1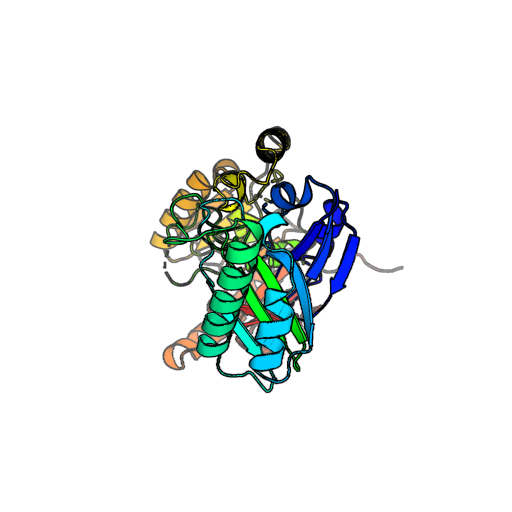88 ? -6.908 14.976 21.806 1.00 22.80 185 ILE A O 1
ATOM 1489 N N . TYR A 1 189 ? -4.923 14.575 20.810 1.00 18.95 186 TYR A N 1
ATOM 1490 C CA . TYR A 1 189 ? -5.413 13.476 19.989 1.00 18.14 186 TYR A CA 1
ATOM 1491 C C . TYR A 1 189 ? -5.945 12.298 20.809 1.00 24.64 186 TYR A C 1
ATOM 1492 O O . TYR A 1 189 ? -6.776 11.515 20.319 1.00 22.29 186 TYR A O 1
ATOM 1501 N N . LEU A 1 190 ? -5.437 12.147 22.033 1.00 22.77 187 LEU A N 1
ATOM 1502 C CA . LEU A 1 190 ? -5.886 11.072 22.920 1.00 22.98 187 LEU A CA 1
ATOM 1503 C C . LEU A 1 190 ? -7.219 11.386 23.589 1.00 25.89 187 LEU A C 1
ATOM 1504 O O . LEU A 1 190 ? -7.779 10.543 24.275 1.00 26.67 187 LEU A O 1
ATOM 1509 N N . THR A 1 191 ? -7.729 12.597 23.385 1.00 23.81 188 THR A N 1
ATOM 1510 C CA . THR A 1 191 ? -9.020 12.984 23.944 1.00 25.97 188 THR A CA 1
ATOM 1511 C C . THR A 1 191 ? -10.060 13.165 22.845 1.00 28.77 188 THR A C 1
ATOM 1512 O O . THR A 1 191 ? -9.722 13.237 21.658 1.00 25.67 188 THR A O 1
ATOM 1516 N N . PRO A 1 192 ? -11.337 13.245 23.234 1.00 25.08 189 PRO A N 1
ATOM 1517 C CA . PRO A 1 192 ? -12.402 13.490 22.256 1.00 26.97 189 PRO A CA 1
ATOM 1518 C C . PRO A 1 192 ? -12.630 14.970 21.972 1.00 27.80 189 PRO A C 1
ATOM 1519 O O . PRO A 1 192 ? -13.608 15.306 21.309 1.00 27.88 189 PRO A O 1
ATOM 1523 N N . TRP A 1 193 ? -11.749 15.848 22.442 1.00 26.72 190 TRP A N 1
ATOM 1524 C CA . TRP A 1 193 ? -11.978 17.278 22.255 1.00 26.93 190 TRP A CA 1
ATOM 1525 C C . TRP A 1 193 ? -12.052 17.651 20.779 1.00 25.51 190 TRP A C 1
ATOM 1526 O O . TRP A 1 193 ? -11.272 17.156 19.961 1.00 26.76 190 TRP A O 1
ATOM 1537 N N . LYS A 1 194 ? -12.973 18.552 20.454 1.00 27.31 191 LYS A N 1
ATOM 1538 C CA . LYS A 1 194 ? -13.112 19.097 19.103 1.00 33.61 191 LYS A CA 1
ATOM 1539 C C . LYS A 1 194 ? -13.358 20.600 19.220 1.00 28.42 191 LYS A C 1
ATOM 1540 O O . LYS A 1 194 ? -13.932 21.048 20.199 1.00 29.93 191 LYS A O 1
ATOM 1546 N N . ALA A 1 195 ? -12.932 21.371 18.225 1.00 29.41 192 ALA A N 1
ATOM 1547 C CA . ALA A 1 195 ? -13.188 22.812 18.207 1.00 32.87 192 ALA A CA 1
ATOM 1548 C C . ALA A 1 195 ? -14.666 23.110 18.460 1.00 33.67 192 ALA A C 1
ATOM 1549 O O . ALA A 1 195 ? -15.540 22.492 17.858 1.00 41.28 192 ALA A O 1
ATOM 1551 N N . GLY A 1 196 ? -14.943 24.049 19.358 1.00 35.51 193 GLY A N 1
ATOM 1552 C CA . GLY A 1 196 ? -16.314 24.346 19.733 1.00 36.27 193 GLY A CA 1
ATOM 1553 C C . GLY A 1 196 ? -16.669 23.847 21.121 1.00 34.85 193 GLY A C 1
ATOM 1554 O O . GLY A 1 196 ? -17.547 24.411 21.784 1.00 32.07 193 GLY A O 1
ATOM 1555 N N . ARG A 1 197 ? -16.008 22.778 21.560 1.00 28.33 194 ARG A N 1
ATOM 1556 C CA . ARG A 1 197 ? -16.190 22.294 22.925 1.00 30.87 194 ARG A CA 1
ATOM 1557 C C . ARG A 1 197 ? -15.316 23.103 23.883 1.00 28.64 194 ARG A C 1
ATOM 1558 O O . ARG A 1 197 ? -14.207 23.512 23.541 1.00 27.48 194 ARG A O 1
ATOM 1566 N N . VAL A 1 198 ? -15.818 23.338 25.091 1.00 26.19 195 VAL A N 1
ATOM 1567 C CA . VAL A 1 198 ? -15.044 24.070 26.084 1.00 22.89 195 VAL A CA 1
ATOM 1568 C C . VAL A 1 198 ? -13.759 23.309 26.435 1.00 24.96 195 VAL A C 1
ATOM 1569 O O . VAL A 1 198 ? -13.789 22.103 26.704 1.00 24.81 195 VAL A O 1
ATOM 1573 N N . LEU A 1 199 ? -12.631 24.015 26.400 1.00 23.26 196 LEU A N 1
ATOM 1574 C CA . LEU A 1 199 ? -11.337 23.439 26.770 1.00 20.07 196 LEU A CA 1
ATOM 1575 C C . LEU A 1 199 ? -10.549 24.411 27.626 1.00 23.07 196 LEU A C 1
ATOM 1576 O O . LEU A 1 199 ? -10.381 25.581 27.258 1.00 22.94 196 LEU A O 1
ATOM 1581 N N . VAL A 1 200 ? -10.090 23.935 28.782 1.00 23.89 197 VAL A N 1
ATOM 1582 C CA . VAL A 1 200 ? -9.297 24.749 29.695 1.00 18.12 197 VAL A CA 1
ATOM 1583 C C . VAL A 1 200 ? -8.020 24.017 30.085 1.00 23.56 197 VAL A C 1
ATOM 1584 O O . VAL A 1 200 ? -8.061 22.838 30.391 1.00 21.61 197 VAL A O 1
ATOM 1588 N N . ASP A 1 201 ? -6.892 24.722 30.078 1.00 19.86 198 ASP A N 1
ATOM 1589 C CA . ASP A 1 201 ? -5.668 24.225 30.709 1.00 17.70 198 ASP A CA 1
ATOM 1590 C C . ASP A 1 201 ? -5.364 25.199 31.842 1.00 18.55 198 ASP A C 1
ATOM 1591 O O . ASP A 1 201 ? -4.823 26.283 31.599 1.00 20.70 198 ASP A O 1
ATOM 1596 N N . PRO A 1 202 ? -5.702 24.820 33.086 1.00 23.06 199 PRO A N 1
ATOM 1597 C CA . PRO A 1 202 ? -5.629 25.750 34.223 1.00 21.51 199 PRO A CA 1
ATOM 1598 C C . PRO A 1 202 ? -4.236 25.885 34.853 1.00 20.91 199 PRO A C 1
ATOM 1599 O O . PRO A 1 202 ? -4.093 26.584 35.861 1.00 21.92 199 PRO A O 1
ATOM 1611 N N . CYS A 1 204 ? -1.298 26.406 32.558 1.00 20.43 201 CYS A N 1
ATOM 1612 C CA . CYS A 1 204 ? -0.959 26.342 31.141 1.00 20.36 201 CYS A CA 1
ATOM 1613 C C . CYS A 1 204 ? 0.490 26.658 30.805 1.00 20.02 201 CYS A C 1
ATOM 1614 O O . CYS A 1 204 ? 0.933 26.376 29.688 1.00 19.72 201 CYS A O 1
ATOM 1617 N N . GLY A 1 205 ? 1.220 27.255 31.744 1.00 19.74 202 GLY A N 1
ATOM 1618 C CA . GLY A 1 205 ? 2.594 27.655 31.495 1.00 19.77 202 GLY A CA 1
ATOM 1619 C C . GLY A 1 205 ? 2.693 28.524 30.249 1.00 21.64 202 GLY A C 1
ATOM 1620 O O . GLY A 1 205 ? 1.908 29.448 30.079 1.00 21.53 202 GLY A O 1
ATOM 1621 N N . SER A 1 206 ? 3.632 28.215 29.361 1.00 25.01 203 SER A N 1
ATOM 1622 C CA . SER A 1 206 ? 3.819 29.038 28.161 1.00 21.29 203 SER A CA 1
ATOM 1623 C C . SER A 1 206 ? 2.849 28.678 27.033 1.00 20.71 203 SER A C 1
ATOM 1624 O O . SER A 1 206 ? 3.003 29.138 25.896 1.00 22.17 203 SER A O 1
ATOM 1627 N N . GLY A 1 207 ? 1.869 27.838 27.346 1.00 18.82 204 GLY A N 1
ATOM 1628 C CA . GLY A 1 207 ? 0.680 27.721 26.520 1.00 19.48 204 GLY A CA 1
ATOM 1629 C C . GLY A 1 207 ? 0.693 26.666 25.434 1.00 15.24 204 GLY A C 1
ATOM 1630 O O . GLY A 1 207 ? -0.189 26.642 24.578 1.00 20.63 204 GLY A O 1
ATOM 1631 N N . THR A 1 208 ? 1.675 25.773 25.495 1.00 17.56 205 THR A N 1
ATOM 1632 C CA . THR A 1 208 ? 1.923 24.808 24.419 1.00 16.71 205 THR A CA 1
ATOM 1633 C C . THR A 1 208 ? 0.717 23.914 24.129 1.00 14.47 205 THR A C 1
ATOM 1634 O O . THR A 1 208 ? 0.352 23.712 22.973 1.00 19.92 205 THR A O 1
ATOM 1638 N N . ILE A 1 209 ? 0.105 23.378 25.182 1.00 17.41 206 ILE A N 1
ATOM 1639 C CA . ILE A 1 209 ? -1.026 22.488 24.997 1.00 18.00 206 ILE A CA 1
ATOM 1640 C C . ILE A 1 209 ? -2.158 23.203 24.266 1.00 21.07 206 ILE A C 1
ATOM 1641 O O . ILE A 1 209 ? -2.749 22.650 23.346 1.00 17.70 206 ILE A O 1
ATOM 1646 N N . LEU A 1 210 ? -2.463 24.428 24.686 1.00 16.22 207 LEU A N 1
ATOM 1647 C CA . LEU A 1 210 ? -3.551 25.183 24.066 1.00 16.42 207 LEU A CA 1
ATOM 1648 C C . LEU A 1 210 ? -3.229 25.653 22.650 1.00 17.61 207 LEU A C 1
ATOM 1649 O O . LEU A 1 210 ? -4.091 25.632 21.779 1.00 19.47 207 LEU A O 1
ATOM 1654 N N . ILE A 1 211 ? -2.001 26.101 22.430 1.00 19.39 208 ILE A N 1
ATOM 1655 C CA . ILE A 1 211 ? -1.580 26.433 21.063 1.00 20.17 208 ILE A CA 1
ATOM 1656 C C . ILE A 1 211 ? -1.732 25.222 20.131 1.00 20.01 208 ILE A C 1
ATOM 1657 O O . ILE A 1 211 ? -2.295 25.334 19.037 1.00 20.67 208 ILE A O 1
ATOM 1662 N N . GLU A 1 212 ? -1.258 24.054 20.561 1.00 17.44 209 GLU A N 1
ATOM 1663 C CA . GLU A 1 212 ? -1.444 22.861 19.743 1.00 18.17 209 GLU A CA 1
ATOM 1664 C C . GLU A 1 212 ? -2.911 22.532 19.506 1.00 18.81 209 GLU A C 1
ATOM 1665 O O . GLU A 1 212 ? -3.294 22.152 18.387 1.00 20.57 209 GLU A O 1
ATOM 1671 N N . ALA A 1 213 ? -3.739 22.689 20.544 1.00 16.99 210 ALA A N 1
ATOM 1672 C CA . ALA A 1 213 ? -5.153 22.413 20.378 1.00 16.95 210 ALA A CA 1
ATOM 1673 C C . ALA A 1 213 ? -5.811 23.406 19.421 1.00 18.96 210 ALA A C 1
ATOM 1674 O O . ALA A 1 213 ? -6.631 23.011 18.594 1.00 21.54 210 ALA A O 1
ATOM 1676 N N . ALA A 1 214 ? -5.475 24.691 19.548 1.00 18.00 211 ALA A N 1
ATOM 1677 C CA . ALA A 1 214 ? -6.027 25.699 18.650 1.00 21.72 211 ALA A CA 1
ATOM 1678 C C . ALA A 1 214 ? -5.643 25.364 17.202 1.00 20.91 211 ALA A C 1
ATOM 1679 O O . ALA A 1 214 ? -6.478 25.453 16.305 1.00 21.33 211 ALA A O 1
ATOM 1689 N N . ILE A 1 216 ? -4.903 22.458 15.830 1.00 21.03 213 ILE A N 1
ATOM 1690 C CA . ILE A 1 216 ? -5.735 21.330 15.434 1.00 21.72 213 ILE A CA 1
ATOM 1691 C C . ILE A 1 216 ? -7.152 21.800 15.106 1.00 24.67 213 ILE A C 1
ATOM 1692 O O . ILE A 1 216 ? -7.704 21.436 14.071 1.00 23.79 213 ILE A O 1
ATOM 1697 N N . GLY A 1 217 ? -7.724 22.627 15.982 1.00 23.12 214 GLY A N 1
ATOM 1698 C CA . GLY A 1 217 ? -9.068 23.146 15.803 1.00 24.18 214 GLY A CA 1
ATOM 1699 C C . GLY A 1 217 ? -9.342 23.937 14.532 1.00 30.22 214 GLY A C 1
ATOM 1700 O O . GLY A 1 217 ? -10.435 23.842 13.976 1.00 29.92 214 GLY A O 1
ATOM 1701 N N . ILE A 1 218 ? -8.378 24.733 14.076 1.00 22.62 215 ILE A N 1
ATOM 1702 C CA . ILE A 1 218 ? -8.562 25.476 12.829 1.00 24.61 215 ILE A CA 1
ATOM 1703 C C . ILE A 1 218 ? -7.876 24.790 11.646 1.00 27.20 215 ILE A C 1
ATOM 1704 O O . ILE A 1 218 ? -7.793 25.356 10.562 1.00 28.08 215 ILE A O 1
ATOM 1709 N N . ASN A 1 219 ? -7.400 23.566 11.866 1.00 22.22 216 ASN A N 1
ATOM 1710 C CA . ASN A 1 219 ? -6.704 22.788 10.828 1.00 25.13 216 ASN A CA 1
ATOM 1711 C C . ASN A 1 219 ? -5.505 23.537 10.242 1.00 28.25 216 ASN A C 1
ATOM 1712 O O . ASN A 1 219 ? -5.291 23.553 9.029 1.00 24.58 216 ASN A O 1
ATOM 1725 N N . ALA A 1 221 ? -1.706 23.571 9.622 1.00 19.34 218 ALA A N 1
ATOM 1726 C CA . ALA A 1 221 ? -0.650 22.573 9.556 1.00 16.60 218 ALA A CA 1
ATOM 1727 C C . ALA A 1 221 ? 0.509 22.983 10.452 1.00 15.93 218 ALA A C 1
ATOM 1728 O O . ALA A 1 221 ? 0.878 24.161 10.483 1.00 22.09 218 ALA A O 1
ATOM 1730 N N . PRO A 1 222 ? 1.112 22.012 11.170 1.00 19.64 219 PRO A N 1
ATOM 1731 C CA . PRO A 1 222 ? 2.214 22.343 12.081 1.00 26.14 219 PRO A CA 1
ATOM 1732 C C . PRO A 1 222 ? 3.393 22.985 11.368 1.00 29.18 219 PRO A C 1
ATOM 1733 O O . PRO A 1 222 ? 4.049 23.854 11.948 1.00 34.39 219 PRO A O 1
ATOM 1737 N N . GLY A 1 223 ? 3.648 22.588 10.125 1.00 21.86 220 GLY A N 1
ATOM 1738 C CA . GLY A 1 223 ? 4.830 23.070 9.412 1.00 28.83 220 GLY A CA 1
ATOM 1739 C C . GLY A 1 223 ? 4.646 24.358 8.625 1.00 29.03 220 GLY A C 1
ATOM 1740 O O . GLY A 1 223 ? 5.539 24.773 7.883 1.00 25.59 220 GLY A O 1
ATOM 1741 N N . LEU A 1 224 ? 3.493 25.000 8.795 1.00 23.83 221 LEU A N 1
ATOM 1742 C CA . LEU A 1 224 ? 3.102 26.127 7.942 1.00 24.59 221 LEU A CA 1
ATOM 1743 C C . LEU A 1 224 ? 4.038 27.321 8.053 1.00 32.71 221 LEU A C 1
ATOM 1744 O O . LEU A 1 224 ? 4.285 28.018 7.066 1.00 37.08 221 LEU A O 1
ATOM 1749 N N . ASN A 1 225 ? 4.573 27.557 9.243 1.00 30.28 222 ASN A N 1
ATOM 1750 C CA . ASN A 1 225 ? 5.414 28.729 9.454 1.00 35.28 222 ASN A CA 1
ATOM 1751 C C . ASN A 1 225 ? 6.878 28.406 9.719 1.00 41.77 222 ASN A C 1
ATOM 1752 O O . ASN A 1 225 ? 7.569 29.167 10.396 1.00 40.27 222 ASN A O 1
ATOM 1757 N N . ARG A 1 226 ? 7.354 27.282 9.187 1.00 34.53 223 ARG A N 1
ATOM 1758 C CA . ARG A 1 226 ? 8.768 26.963 9.292 1.00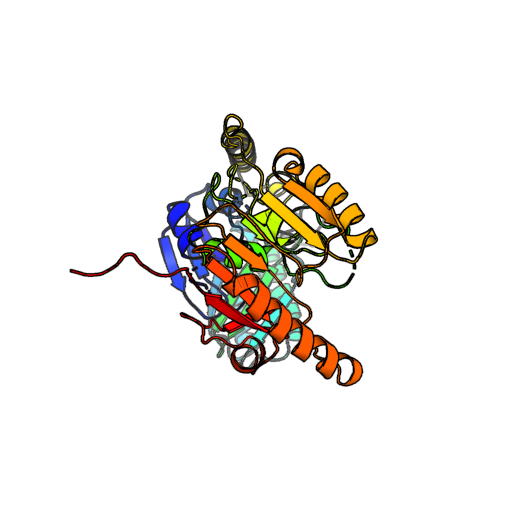 29.32 223 ARG A CA 1
ATOM 1759 C C . ARG A 1 226 ? 9.307 26.378 7.990 1.00 31.15 223 ARG A C 1
ATOM 1760 O O . ARG A 1 226 ? 8.546 26.104 7.056 1.00 25.44 223 ARG A O 1
ATOM 1768 N N . GLU A 1 227 ? 10.617 26.188 7.932 1.00 25.19 224 GLU A N 1
ATOM 1769 C CA . GLU A 1 227 ? 11.206 25.599 6.735 1.00 29.09 224 GLU A CA 1
ATOM 1770 C C . GLU A 1 227 ? 11.848 24.235 7.002 1.00 25.27 224 GLU A C 1
ATOM 1771 O O . GLU A 1 227 ? 12.055 23.839 8.152 1.00 23.09 224 GLU A O 1
ATOM 1777 N N . PHE A 1 228 ? 12.115 23.511 5.926 1.00 22.98 225 PHE A N 1
ATOM 1778 C CA . PHE A 1 228 ? 12.616 22.148 6.027 1.00 20.46 225 PHE A CA 1
ATOM 1779 C C . PHE A 1 228 ? 13.820 22.001 5.131 1.00 24.55 225 PHE A C 1
ATOM 1780 O O . PHE A 1 228 ? 13.870 22.590 4.044 1.00 25.55 225 PHE A O 1
ATOM 1788 N N . ILE A 1 229 ? 14.805 21.231 5.584 1.00 22.92 226 ILE A N 1
ATOM 1789 C CA . ILE A 1 229 ? 16.057 21.100 4.824 1.00 19.66 226 ILE A CA 1
ATOM 1790 C C . ILE A 1 229 ? 15.831 20.593 3.397 1.00 22.19 226 ILE A C 1
ATOM 1791 O O . ILE A 1 229 ? 16.529 21.027 2.483 1.00 22.78 226 ILE A O 1
ATOM 1796 N N . SER A 1 230 ? 14.856 19.705 3.186 1.00 23.16 227 SER A N 1
ATOM 1797 C CA . SER A 1 230 ? 14.628 19.115 1.852 1.00 23.22 227 SER A CA 1
ATOM 1798 C C . SER A 1 230 ? 14.003 20.077 0.841 1.00 24.68 227 SER A C 1
ATOM 1799 O O . SER A 1 230 ? 13.913 19.762 -0.360 1.00 25.28 227 SER A O 1
ATOM 1802 N N . GLU A 1 231 ? 13.564 21.241 1.311 1.00 24.76 228 GLU A N 1
ATOM 1803 C CA . GLU A 1 231 ? 13.045 22.251 0.399 1.00 28.40 228 GLU A CA 1
ATOM 1804 C C . GLU A 1 231 ? 14.142 22.778 -0.520 1.00 29.83 228 GLU A C 1
ATOM 1805 O O . GLU A 1 231 ? 13.851 23.338 -1.582 1.00 34.17 228 GLU A O 1
ATOM 1811 N N . LYS A 1 232 ? 15.398 22.604 -0.116 1.00 29.02 229 LYS A N 1
ATOM 1812 C CA . LYS A 1 232 ? 16.522 23.033 -0.955 1.00 29.28 229 LYS A CA 1
ATOM 1813 C C . LYS A 1 232 ? 17.060 21.937 -1.889 1.00 25.56 229 LYS A C 1
ATOM 1814 O O . LYS A 1 232 ? 17.934 22.203 -2.718 1.00 29.11 229 LYS A O 1
ATOM 1820 N N . TRP A 1 233 ? 16.537 20.722 -1.778 1.00 25.10 230 TRP A N 1
ATOM 1821 C CA . TRP A 1 233 ? 17.075 19.608 -2.555 1.00 27.06 230 TRP A CA 1
ATOM 1822 C C . TRP A 1 233 ? 16.791 19.733 -4.043 1.00 29.09 230 TRP A C 1
ATOM 1823 O O . TRP A 1 233 ? 15.638 19.816 -4.458 1.00 32.23 230 TRP A O 1
ATOM 1834 N N . ARG A 1 234 ? 17.854 19.710 -4.842 1.00 27.74 231 ARG A N 1
ATOM 1835 C CA . ARG A 1 234 ? 17.717 19.743 -6.299 1.00 34.92 231 ARG A CA 1
ATOM 1836 C C . ARG A 1 234 ? 17.052 18.476 -6.827 1.00 36.45 231 ARG A C 1
ATOM 1837 O O . ARG A 1 234 ? 16.522 18.463 -7.940 1.00 37.63 231 ARG A O 1
ATOM 1845 N N . THR A 1 235 ? 17.087 17.415 -6.024 1.00 29.89 232 THR A N 1
ATOM 1846 C CA . THR A 1 235 ? 16.563 16.113 -6.425 1.00 34.48 232 THR A CA 1
ATOM 1847 C C . THR A 1 235 ? 15.042 16.026 -6.291 1.00 36.86 232 THR A C 1
ATOM 1848 O O . THR A 1 235 ? 14.436 15.049 -6.722 1.00 36.72 232 THR A O 1
ATOM 1852 N N . LEU A 1 236 ? 14.433 17.041 -5.684 1.00 37.67 233 LEU A N 1
ATOM 1853 C CA . LEU A 1 236 ? 12.980 17.102 -5.574 1.00 40.34 233 LEU A CA 1
ATOM 1854 C C . LEU A 1 236 ? 12.422 18.140 -6.534 1.00 46.64 233 LEU A C 1
ATOM 1855 O O . LEU A 1 236 ? 13.104 19.108 -6.881 1.00 41.37 233 LEU A O 1
ATOM 1860 N N . ASP A 1 237 ? 11.182 17.925 -6.964 1.00 47.12 234 ASP A N 1
ATOM 1861 C CA . ASP A 1 237 ? 10.452 18.902 -7.761 1.00 49.57 234 ASP A CA 1
ATOM 1862 C C . ASP A 1 237 ? 9.943 19.994 -6.829 1.00 46.85 234 ASP A C 1
ATOM 1863 O O . ASP A 1 237 ? 9.069 19.744 -6.005 1.00 44.92 234 ASP A O 1
ATOM 1868 N N . LYS A 1 238 ? 10.490 21.199 -6.967 1.00 44.03 235 LYS A N 1
ATOM 1869 C CA . LYS A 1 238 ? 10.197 22.302 -6.050 1.00 40.31 235 LYS A CA 1
ATOM 1870 C C . LYS A 1 238 ? 8.713 22.695 -6.074 1.00 37.20 235 LYS A C 1
ATOM 1871 O O . LYS A 1 238 ? 8.192 23.322 -5.138 1.00 34.76 235 LYS A O 1
ATOM 1877 N N . LYS A 1 239 ? 8.034 22.301 -7.144 1.00 32.09 236 LYS A N 1
ATOM 1878 C CA . LYS A 1 239 ? 6.628 22.630 -7.326 1.00 37.24 236 LYS A CA 1
ATOM 1879 C C . LYS A 1 239 ? 5.782 21.876 -6.298 1.00 33.34 236 LYS A C 1
ATOM 1880 O O . LYS A 1 239 ? 4.756 22.371 -5.840 1.00 32.28 236 LYS A O 1
ATOM 1886 N N . ILE A 1 240 ? 6.223 20.672 -5.956 1.00 29.22 237 ILE A N 1
ATOM 1887 C CA . ILE A 1 240 ? 5.506 19.849 -4.983 1.00 27.64 237 ILE A CA 1
ATOM 1888 C C . ILE A 1 240 ? 5.495 20.512 -3.613 1.00 32.63 237 ILE A C 1
ATOM 1889 O O . ILE A 1 240 ? 4.425 20.696 -3.027 1.00 30.31 237 ILE A O 1
ATOM 1894 N N . TRP A 1 241 ? 6.669 20.899 -3.114 1.00 29.26 238 TRP A N 1
ATOM 1895 C CA . TRP A 1 241 ? 6.735 21.608 -1.830 1.00 31.84 238 TRP A CA 1
ATOM 1896 C C . TRP A 1 241 ? 5.896 22.877 -1.896 1.00 31.19 238 TRP A C 1
ATOM 1897 O O . TRP A 1 241 ? 5.205 23.231 -0.939 1.00 26.41 238 TRP A O 1
ATOM 1908 N N . TRP A 1 242 ? 5.944 23.563 -3.038 1.00 31.21 239 TRP A N 1
ATOM 1909 C CA . TRP A 1 242 ? 5.196 24.803 -3.172 1.00 32.97 239 TRP A CA 1
ATOM 1910 C C . TRP A 1 242 ? 3.680 24.585 -3.104 1.00 30.30 239 TRP A C 1
ATOM 1911 O O . TRP A 1 242 ? 2.980 25.276 -2.361 1.00 33.76 239 TRP A O 1
ATOM 1922 N N . ASP A 1 243 ? 3.186 23.618 -3.871 1.00 30.09 240 ASP A N 1
ATOM 1923 C CA . ASP A 1 243 ? 1.762 23.311 -3.902 1.00 27.27 240 ASP A CA 1
ATOM 1924 C C . ASP A 1 243 ? 1.270 22.827 -2.536 1.00 26.24 240 ASP A C 1
ATOM 1925 O O . ASP A 1 243 ? 0.157 23.149 -2.119 1.00 28.40 240 ASP A O 1
ATOM 1930 N N . VAL A 1 244 ? 2.106 22.057 -1.846 1.00 25.69 241 VAL A N 1
ATOM 1931 C CA . VAL A 1 244 ? 1.756 21.562 -0.512 1.00 26.95 241 VAL A CA 1
ATOM 1932 C C . VAL A 1 244 ? 1.616 22.693 0.507 1.00 27.20 241 VAL A C 1
ATOM 1933 O O . VAL A 1 244 ? 0.683 22.697 1.310 1.00 26.65 241 VAL A O 1
ATOM 1937 N N . ARG A 1 245 ? 2.526 23.661 0.480 1.00 27.10 242 ARG A N 1
ATOM 1938 C CA . ARG A 1 245 ? 2.384 24.831 1.359 1.00 32.73 242 ARG A CA 1
ATOM 1939 C C . ARG A 1 245 ? 1.155 25.674 1.048 1.00 31.69 242 ARG A C 1
ATOM 1940 O O . ARG A 1 245 ? 0.454 26.118 1.958 1.00 29.87 242 ARG A O 1
ATOM 1948 N N . LYS A 1 246 ? 0.924 25.943 -0.235 1.00 33.00 243 LYS A N 1
ATOM 1949 C CA . LYS A 1 246 ? -0.241 26.728 -0.630 1.00 29.38 243 LYS A CA 1
ATOM 1950 C C . LYS A 1 246 ? -1.532 26.002 -0.235 1.00 28.53 243 LYS A C 1
ATOM 1951 O O . LYS A 1 246 ? -2.492 26.623 0.221 1.00 35.17 243 LYS A O 1
ATOM 1957 N N . ASP A 1 247 ? -1.546 24.687 -0.438 1.00 28.27 244 ASP A N 1
ATOM 1958 C CA . ASP A 1 247 ? -2.681 23.852 -0.081 1.00 30.84 244 ASP A CA 1
ATOM 1959 C C . ASP A 1 247 ? -2.935 23.969 1.418 1.00 30.93 244 ASP A C 1
ATOM 1960 O O . ASP A 1 247 ? -4.079 24.122 1.850 1.00 29.96 244 ASP A O 1
ATOM 1965 N N . ALA A 1 248 ? -1.867 23.908 2.210 1.00 24.02 245 ALA A N 1
ATOM 1966 C CA . ALA A 1 248 ? -2.021 23.995 3.664 1.00 28.43 245 ALA A CA 1
ATOM 1967 C C . ALA A 1 248 ? -2.583 25.344 4.084 1.00 30.21 245 ALA A C 1
ATOM 1968 O O . ALA A 1 248 ? -3.444 25.417 4.962 1.00 29.41 245 ALA A O 1
ATOM 1970 N N . PHE A 1 249 ? -2.112 26.418 3.455 1.00 25.02 246 PHE A N 1
ATOM 1971 C CA . PHE A 1 249 ? -2.650 27.734 3.774 1.00 28.52 246 PHE A CA 1
ATOM 1972 C C . PHE A 1 249 ? -4.157 27.798 3.505 1.00 33.98 246 PHE A C 1
ATOM 1973 O O . PHE A 1 249 ? -4.927 28.337 4.311 1.00 34.53 246 PHE A O 1
ATOM 1981 N N . ASN A 1 250 ? -4.567 27.222 2.380 1.00 35.28 247 ASN A N 1
ATOM 1982 C CA . ASN A 1 250 ? -5.962 27.238 1.949 1.00 38.91 247 ASN A CA 1
ATOM 1983 C C . ASN A 1 250 ? -6.866 26.356 2.809 1.00 41.16 247 ASN A C 1
ATOM 1984 O O . ASN A 1 250 ? -8.089 26.525 2.817 1.00 37.21 247 ASN A O 1
ATOM 1989 N N . LYS A 1 251 ? -6.262 25.416 3.530 1.00 36.35 248 LYS A N 1
ATOM 1990 C CA . LYS A 1 251 ? -7.024 24.479 4.351 1.00 37.98 248 LYS A CA 1
ATOM 1991 C C . LYS A 1 251 ? -7.310 25.015 5.750 1.00 33.41 248 LYS A C 1
ATOM 1992 O O . LYS A 1 251 ? -8.073 24.409 6.495 1.00 37.28 248 LYS A O 1
ATOM 1998 N N . ILE A 1 252 ? -6.699 26.140 6.108 1.00 29.83 249 ILE A N 1
ATOM 1999 C CA . ILE A 1 252 ? -6.990 26.765 7.402 1.00 31.74 249 ILE A CA 1
ATOM 2000 C C . ILE A 1 252 ? -8.462 27.134 7.483 1.00 39.46 249 ILE A C 1
ATOM 2001 O O . ILE A 1 252 ? -8.999 27.777 6.579 1.00 36.85 249 ILE A O 1
ATOM 2006 N N . ASP A 1 253 ? -9.116 26.726 8.568 1.00 35.01 250 ASP A N 1
ATOM 2007 C CA . ASP A 1 253 ? -10.530 27.020 8.755 1.00 36.03 250 ASP A CA 1
ATOM 2008 C C . ASP A 1 253 ? -10.690 28.442 9.278 1.00 41.01 250 ASP A C 1
ATOM 2009 O O . ASP A 1 253 ? -10.529 28.702 10.471 1.00 46.75 250 ASP A O 1
ATOM 2014 N N . ASN A 1 254 ? -11.001 29.362 8.372 1.00 45.46 251 ASN A N 1
ATOM 2015 C CA . ASN A 1 254 ? -11.069 30.780 8.698 1.00 56.60 251 ASN A CA 1
ATOM 2016 C C . ASN A 1 254 ? -12.461 31.213 9.127 1.00 55.57 251 ASN A C 1
ATOM 2017 O O . ASN A 1 254 ? -12.651 32.317 9.628 1.00 52.69 251 ASN A O 1
ATOM 2022 N N . GLU A 1 255 ? -13.435 30.338 8.920 1.00 60.05 252 GLU A N 1
ATOM 2023 C CA . GLU A 1 255 ? -14.813 30.657 9.251 1.00 66.54 252 GLU A CA 1
ATOM 2024 C C . GLU A 1 255 ? -15.115 30.319 10.708 1.00 66.92 252 GLU A C 1
ATOM 2025 O O . GLU A 1 255 ? -15.837 31.051 11.386 1.00 64.39 252 GLU A O 1
ATOM 2031 N N . SER A 1 256 ? -14.538 29.222 11.190 1.00 63.18 253 SER A N 1
ATOM 2032 C CA . SER A 1 256 ? -14.792 28.761 12.552 1.00 61.55 253 SER A CA 1
ATOM 2033 C C . SER A 1 256 ? -14.388 29.755 13.640 1.00 56.41 253 SER A C 1
ATOM 2034 O O . SER A 1 256 ? -13.326 30.378 13.581 1.00 54.71 253 SER A O 1
ATOM 2037 N N . LYS A 1 257 ? -15.252 29.895 14.637 1.00 47.79 254 LYS A N 1
ATOM 2038 C CA . LYS A 1 257 ? -14.942 30.707 15.799 1.00 48.52 254 LYS A CA 1
ATOM 2039 C C . LYS A 1 257 ? -15.125 29.883 17.067 1.00 46.07 254 LYS A C 1
ATOM 2040 O O . LYS A 1 257 ? -16.162 29.245 17.271 1.00 42.16 254 LYS A O 1
ATOM 2046 N N . PHE A 1 258 ? -14.096 29.877 17.902 1.00 36.26 255 PHE A N 1
ATOM 2047 C CA . PHE A 1 258 ? -14.176 29.233 19.199 1.00 29.71 255 PHE A CA 1
ATOM 2048 C C . PHE A 1 258 ? -13.127 29.854 20.102 1.00 32.15 255 PHE A C 1
ATOM 2049 O O . PHE A 1 258 ? -12.255 30.589 19.640 1.00 28.91 255 PHE A O 1
ATOM 2057 N N . LYS A 1 259 ? -13.229 29.562 21.391 1.00 30.40 256 LYS A N 1
ATOM 2058 C CA . LYS A 1 259 ? -12.291 30.075 22.370 1.00 29.42 256 LYS A CA 1
ATOM 2059 C C . LYS A 1 259 ? -11.931 28.945 23.324 1.00 29.24 256 LYS A C 1
ATOM 2060 O O . LYS A 1 259 ? -12.804 28.191 23.759 1.00 31.97 256 LYS A O 1
ATOM 2066 N N . ILE A 1 260 ? -10.648 28.825 23.639 1.00 22.99 257 ILE A N 1
ATOM 2067 C CA . ILE A 1 260 ? -10.206 27.928 24.700 1.00 23.44 257 ILE A CA 1
ATOM 2068 C C . ILE A 1 260 ? -9.382 28.766 25.678 1.00 24.39 257 ILE A C 1
ATOM 2069 O O . ILE A 1 260 ? -8.971 29.890 25.341 1.00 24.15 257 ILE A O 1
ATOM 2074 N N . TYR A 1 261 ? -9.176 28.253 26.891 1.00 18.08 258 TYR A N 1
ATOM 2075 C CA . TYR A 1 261 ? -8.690 29.093 27.978 1.00 17.52 258 TYR A CA 1
ATOM 2076 C C . TYR A 1 261 ? -7.514 28.502 28.725 1.00 20.39 258 TYR A C 1
ATOM 2077 O O . TYR A 1 261 ? -7.500 27.315 29.016 1.00 23.13 258 TYR A O 1
ATOM 2086 N N . GLY A 1 262 ? -6.550 29.352 29.071 1.00 20.46 259 GLY A N 1
ATOM 2087 C CA . GLY A 1 262 ? -5.436 28.927 29.899 1.00 19.46 259 GLY A CA 1
ATOM 2088 C C . GLY A 1 262 ? -5.333 29.804 31.134 1.00 22.82 259 GLY A C 1
ATOM 2089 O O . GLY A 1 262 ? -5.601 31.011 31.067 1.00 23.65 259 GLY A O 1
ATOM 2090 N N . TYR A 1 263 ? -4.970 29.193 32.261 1.00 20.65 260 TYR A N 1
ATOM 2091 C CA . TYR A 1 263 ? -4.637 29.928 33.483 1.00 19.61 260 TYR A CA 1
ATOM 2092 C C . TYR A 1 263 ? -3.300 29.454 34.024 1.00 17.40 260 TYR A C 1
ATOM 2093 O O . TYR A 1 263 ? -2.939 28.290 33.857 1.00 22.06 260 TYR A O 1
ATOM 2102 N N . ASP A 1 264 ? -2.570 30.352 34.681 1.00 18.45 261 ASP A N 1
ATOM 2103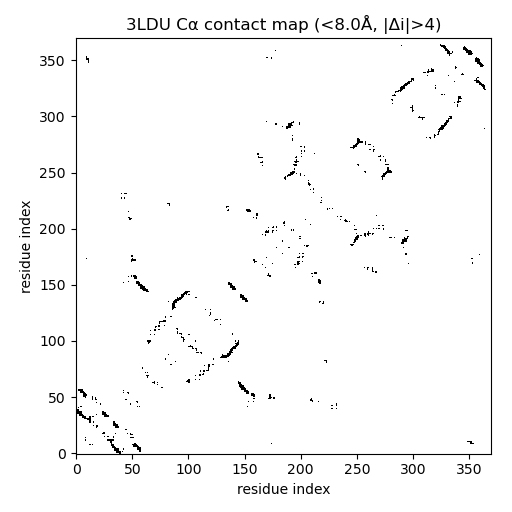 C CA . ASP A 1 264 ? -1.359 29.965 35.403 1.00 22.27 261 ASP A CA 1
ATOM 2104 C C . ASP A 1 264 ? -1.131 31.009 36.492 1.00 24.60 261 ASP A C 1
ATOM 2105 O O . ASP A 1 264 ? -1.590 32.140 36.358 1.00 24.69 261 ASP A O 1
ATOM 2110 N N . ILE A 1 265 ? -0.449 30.641 37.574 1.00 22.54 262 ILE A N 1
ATOM 2111 C CA . ILE A 1 265 ? -0.113 31.637 38.594 1.00 25.76 262 ILE A CA 1
ATOM 2112 C C . ILE A 1 265 ? 1.200 32.367 38.301 1.00 25.51 262 ILE A C 1
ATOM 2113 O O . ILE A 1 265 ? 1.538 33.343 38.980 1.00 24.58 262 ILE A O 1
ATOM 2118 N N . ASP A 1 266 ? 1.943 31.886 37.302 1.00 27.80 263 ASP A N 1
ATOM 2119 C CA . ASP A 1 266 ? 3.186 32.533 36.882 1.00 25.15 263 ASP A CA 1
ATOM 2120 C C . ASP A 1 266 ? 2.855 33.575 35.812 1.00 24.91 263 ASP A C 1
ATOM 2121 O O . ASP A 1 266 ? 2.593 33.238 34.658 1.00 25.09 263 ASP A O 1
ATOM 2126 N N . GLU A 1 267 ? 2.861 34.838 36.211 1.00 25.51 264 GLU A N 1
ATOM 2127 C CA . GLU A 1 267 ? 2.424 35.933 35.353 1.00 25.32 264 GLU A CA 1
ATOM 2128 C C . GLU A 1 267 ? 3.297 36.045 34.108 1.00 26.02 264 GLU A C 1
ATOM 2129 O O . GLU A 1 267 ? 2.817 36.357 33.025 1.00 28.54 264 GLU A O 1
ATOM 2135 N N . GLU A 1 268 ? 4.589 35.801 34.279 1.00 24.72 265 GLU A N 1
ATOM 2136 C CA . GLU A 1 268 ? 5.516 35.834 33.156 1.00 28.52 265 GLU A CA 1
ATOM 2137 C C . GLU A 1 268 ? 5.169 34.734 32.151 1.00 26.24 265 GLU A C 1
ATOM 2138 O O . GLU A 1 268 ? 5.287 34.945 30.956 1.00 27.02 265 GLU A O 1
ATOM 2144 N N . SER A 1 269 ? 4.707 33.578 32.634 1.00 23.19 266 SER A N 1
ATOM 2145 C CA . SER A 1 269 ? 4.320 32.502 31.731 1.00 21.84 266 SER A CA 1
ATOM 2146 C C . SER A 1 269 ? 3.116 32.887 30.886 1.00 23.85 266 SER A C 1
ATOM 2147 O O . SER A 1 269 ? 3.044 32.545 29.710 1.00 26.26 266 SER A O 1
ATOM 2150 N N . ILE A 1 270 ? 2.168 33.590 31.491 1.00 22.06 267 ILE A N 1
ATOM 2151 C CA . ILE A 1 270 ? 1.007 34.084 30.755 1.00 25.41 267 ILE A CA 1
ATOM 2152 C C . ILE A 1 270 ? 1.428 35.084 29.668 1.00 26.32 267 ILE A C 1
ATOM 2153 O O . ILE A 1 270 ? 0.929 35.039 28.537 1.00 24.49 267 ILE A O 1
ATOM 2158 N N . ASP A 1 271 ? 2.354 35.977 30.003 1.00 22.01 268 ASP A N 1
ATOM 2159 C CA . ASP A 1 271 ? 2.845 36.940 29.018 1.00 23.70 268 ASP A CA 1
ATOM 2160 C C . ASP A 1 271 ? 3.471 36.198 27.835 1.00 25.58 268 ASP A C 1
ATOM 2161 O O . ASP A 1 271 ? 3.272 36.574 26.679 1.00 24.32 268 ASP A O 1
ATOM 2166 N N . ILE A 1 272 ? 4.239 35.156 28.146 1.00 23.00 269 ILE A N 1
ATOM 2167 C CA . ILE A 1 272 ? 4.942 34.383 27.132 1.00 27.41 269 ILE A CA 1
ATOM 2168 C C . ILE A 1 272 ? 3.931 33.620 26.293 1.00 22.55 269 ILE A C 1
ATOM 2169 O O . ILE A 1 272 ? 4.052 33.554 25.066 1.00 23.85 269 ILE A O 1
ATOM 2174 N N . ALA A 1 273 ? 2.943 33.038 26.965 1.00 20.63 270 ALA A N 1
ATOM 2175 C CA . ALA A 1 273 ? 1.915 32.262 26.287 1.00 19.91 270 ALA A CA 1
ATOM 2176 C C . ALA A 1 273 ? 1.178 33.131 25.271 1.00 19.92 270 ALA A C 1
ATOM 2177 O O . ALA A 1 273 ? 0.939 32.698 24.141 1.00 19.71 270 ALA A O 1
ATOM 2179 N N . ARG A 1 274 ? 0.801 34.343 25.676 1.00 19.87 271 ARG A N 1
ATOM 2180 C CA . ARG A 1 274 ? 0.153 35.283 24.757 1.00 20.89 271 ARG A CA 1
ATOM 2181 C C . ARG A 1 274 ? 1.035 35.596 23.546 1.00 23.72 271 ARG A C 1
ATOM 2182 O O . ARG A 1 274 ? 0.565 35.590 22.409 1.00 25.79 271 ARG A O 1
ATOM 2190 N N . GLU A 1 275 ? 2.310 35.866 23.794 1.00 22.51 272 GLU A N 1
ATOM 2191 C CA . GLU A 1 275 ? 3.256 36.143 22.699 1.00 23.71 272 GLU A CA 1
ATOM 2192 C C . GLU A 1 275 ? 3.363 34.956 21.757 1.00 23.85 272 GLU A C 1
ATOM 2193 O O . GLU A 1 275 ? 3.362 35.108 20.522 1.00 22.58 272 GLU A O 1
ATOM 2199 N N . ASN A 1 276 ? 3.473 33.769 22.345 1.00 20.38 273 ASN A N 1
ATOM 2200 C CA . ASN A 1 276 ? 3.632 32.548 21.558 1.00 26.70 273 ASN A CA 1
ATOM 2201 C C . ASN A 1 276 ? 2.400 32.268 20.693 1.00 28.06 273 ASN A C 1
ATOM 2202 O O . ASN A 1 276 ? 2.530 31.876 19.526 1.00 22.31 273 ASN A O 1
ATOM 2207 N N . ALA A 1 277 ? 1.211 32.468 21.258 1.00 21.72 274 ALA A N 1
ATOM 2208 C CA . ALA A 1 277 ? -0.013 32.274 20.487 1.00 24.20 274 ALA A CA 1
ATOM 2209 C C . ALA A 1 277 ? -0.084 33.233 19.302 1.00 25.44 274 ALA A C 1
ATOM 2210 O O . ALA A 1 277 ? -0.561 32.860 18.238 1.00 23.29 274 ALA A O 1
ATOM 2212 N N . GLU A 1 278 ? 0.396 34.462 19.486 1.00 22.38 275 GLU A N 1
ATOM 2213 C CA . GLU A 1 278 ? 0.403 35.451 18.403 1.00 27.66 275 GLU A CA 1
ATOM 2214 C C . GLU A 1 278 ? 1.334 34.987 17.295 1.00 27.74 275 GLU A C 1
ATOM 2215 O O . GLU A 1 278 ? 1.017 35.077 16.110 1.00 29.03 275 GLU A O 1
ATOM 2221 N N . ILE A 1 279 ? 2.499 34.496 17.692 1.00 25.03 276 ILE A N 1
ATOM 2222 C CA . ILE A 1 279 ? 3.471 34.007 16.716 1.00 27.04 276 ILE A CA 1
ATOM 2223 C C . ILE A 1 279 ? 2.911 32.821 15.939 1.00 28.85 276 ILE A C 1
ATOM 2224 O O . ILE A 1 279 ? 3.100 32.717 14.713 1.00 23.31 276 ILE A O 1
ATOM 2229 N N . ALA A 1 280 ? 2.221 31.934 16.650 1.00 23.65 277 ALA A N 1
ATOM 2230 C CA . ALA A 1 280 ? 1.650 30.740 16.046 1.00 26.17 277 ALA A CA 1
ATOM 2231 C C . ALA A 1 280 ? 0.482 31.083 15.143 1.00 27.77 277 ALA A C 1
ATOM 2232 O O . ALA A 1 280 ? 0.096 30.285 14.294 1.00 31.03 277 ALA A O 1
ATOM 2234 N N . GLY A 1 281 ? -0.093 32.263 15.344 1.00 23.53 278 GLY A N 1
ATOM 2235 C CA . GLY A 1 281 ? -1.240 32.687 14.560 1.00 25.86 278 GLY A CA 1
ATOM 2236 C C . GLY A 1 281 ? -2.569 32.190 15.107 1.00 30.58 278 GLY A C 1
ATOM 2237 O O . GLY A 1 281 ? -3.567 32.150 14.390 1.00 31.27 278 GLY A O 1
ATOM 2238 N N . VAL A 1 282 ? -2.606 31.814 16.381 1.00 24.57 279 VAL A N 1
ATOM 2239 C CA . VAL A 1 282 ? -3.871 31.340 16.954 1.00 22.04 279 VAL A CA 1
ATOM 2240 C C . VAL A 1 282 ? -4.345 32.181 18.141 1.00 26.04 279 VAL A C 1
ATOM 2241 O O . VAL A 1 282 ? -5.193 31.740 18.913 1.00 26.18 279 VAL A O 1
ATOM 2245 N N . ASP A 1 283 ? -3.798 33.386 18.260 1.00 24.53 280 ASP A N 1
ATOM 2246 C CA . ASP A 1 283 ? -4.152 34.305 19.349 1.00 25.53 280 ASP A CA 1
ATOM 2247 C C . ASP A 1 283 ? -5.646 34.604 19.462 1.00 27.37 280 ASP A C 1
ATOM 2248 O O . ASP A 1 283 ? -6.135 34.916 20.550 1.00 31.75 280 ASP A O 1
ATOM 2253 N N . GLU A 1 284 ? -6.376 34.516 18.354 1.00 26.46 281 GLU A N 1
ATOM 2254 C CA . GLU A 1 284 ? -7.803 34.830 18.389 1.00 31.84 281 GLU A CA 1
ATOM 2255 C C . GLU A 1 284 ? -8.634 33.702 19.004 1.00 28.63 281 GLU A C 1
ATOM 2256 O O . GLU A 1 284 ? -9.818 33.877 19.286 1.00 29.68 281 GLU A O 1
ATOM 2262 N N . TYR A 1 285 ? -8.013 32.549 19.229 1.00 25.31 282 TYR A N 1
ATOM 2263 C CA . TYR A 1 285 ? -8.763 31.374 19.681 1.00 24.98 282 TYR A CA 1
ATOM 2264 C C . TYR A 1 285 ? -8.452 31.005 21.115 1.00 27.74 282 TYR A C 1
ATOM 2265 O O . TYR A 1 285 ? -9.062 30.095 21.658 1.00 24.90 282 TYR A O 1
ATOM 2274 N N . ILE A 1 286 ? -7.511 31.718 21.730 1.00 21.26 283 ILE A N 1
ATOM 2275 C CA . ILE A 1 286 ? -7.117 31.399 23.096 1.00 22.62 283 ILE A CA 1
ATOM 2276 C C . ILE A 1 286 ? -7.133 32.632 23.971 1.00 23.48 283 ILE A C 1
ATOM 2277 O O . ILE A 1 286 ? -6.695 33.705 23.562 1.00 22.63 283 ILE A O 1
ATOM 2282 N N . GLU A 1 287 ? -7.635 32.476 25.187 1.00 21.67 284 GLU A N 1
ATOM 2283 C CA . GLU A 1 287 ? -7.533 33.542 26.170 1.00 25.32 284 GLU A CA 1
ATOM 2284 C C . GLU A 1 287 ? -6.739 33.026 27.371 1.00 23.39 284 GLU A C 1
ATOM 2285 O O . GLU A 1 287 ? -7.118 32.033 27.991 1.00 24.06 284 GLU A O 1
ATOM 2291 N N . PHE A 1 288 ? -5.629 33.696 27.667 1.00 23.21 285 PHE A N 1
ATOM 2292 C CA . PHE A 1 288 ? -4.729 33.317 28.751 1.00 24.98 285 PHE A CA 1
ATOM 2293 C C . PHE A 1 288 ? -4.870 34.355 29.855 1.00 25.07 285 PHE A C 1
ATOM 2294 O O . PHE A 1 288 ? -4.940 35.552 29.567 1.00 26.05 285 PHE A O 1
ATOM 2302 N N . ASN A 1 289 ? -4.910 33.897 31.103 1.00 23.06 286 ASN A N 1
ATOM 2303 C CA . ASN A 1 289 ? -5.040 34.778 32.269 1.00 27.30 286 ASN A CA 1
ATOM 2304 C C . ASN A 1 289 ? -4.276 34.223 33.464 1.00 27.62 286 ASN A C 1
ATOM 2305 O O . ASN A 1 289 ? -4.114 33.011 33.601 1.00 22.55 286 ASN A O 1
ATOM 2310 N N . VAL A 1 290 ? -3.818 35.108 34.340 1.00 25.94 287 VAL A N 1
ATOM 2311 C CA . VAL A 1 290 ? -3.352 34.655 35.646 1.00 25.15 287 VAL A CA 1
ATOM 2312 C C . VAL A 1 290 ? -4.552 34.090 36.397 1.00 28.43 287 VAL A C 1
ATOM 2313 O O . VAL A 1 290 ? -5.619 34.694 36.426 1.00 27.47 287 VAL A O 1
ATOM 2317 N N . GLY A 1 291 ? -4.384 32.899 36.965 1.00 23.74 288 GLY A N 1
ATOM 2318 C CA . GLY A 1 291 ? -5.437 32.252 37.725 1.00 27.38 288 GLY A CA 1
ATOM 2319 C C . GLY A 1 291 ? -4.890 31.050 38.472 1.00 28.80 288 GLY A C 1
ATOM 2320 O O . GLY A 1 291 ? -3.826 30.529 38.133 1.00 25.96 288 GLY A O 1
ATOM 2321 N N . ASP A 1 292 ? -5.628 30.618 39.495 1.00 24.99 289 ASP A N 1
ATOM 2322 C CA . ASP A 1 292 ? -5.256 29.500 40.361 1.00 24.11 289 ASP A CA 1
ATOM 2323 C C . ASP A 1 292 ? -6.153 28.295 40.031 1.00 26.26 289 ASP A C 1
ATOM 2324 O O . ASP A 1 292 ? -7.358 28.336 40.267 1.00 27.60 289 ASP A O 1
ATOM 2329 N N . ALA A 1 293 ? -5.563 27.234 39.471 1.00 20.45 290 ALA A N 1
ATOM 2330 C CA . ALA A 1 293 ? -6.292 26.021 39.082 1.00 20.59 290 ALA A CA 1
ATOM 2331 C C . ALA A 1 293 ? -7.109 25.400 40.221 1.00 21.47 290 ALA A C 1
ATOM 2332 O O . ALA A 1 293 ? -8.140 24.776 39.969 1.00 22.99 290 ALA A O 1
ATOM 2334 N N . THR A 1 294 ? -6.618 25.534 41.452 1.00 26.33 291 THR A N 1
ATOM 2335 C CA . THR A 1 294 ? -7.311 24.962 42.619 1.00 25.59 291 THR A CA 1
ATOM 2336 C C . THR A 1 294 ? -8.616 25.686 42.936 1.00 24.94 291 THR A C 1
ATOM 2337 O O . THR A 1 294 ? -9.423 25.205 43.735 1.00 32.53 291 THR A O 1
ATOM 2341 N N . GLN A 1 295 ? -8.819 26.838 42.311 1.00 25.56 292 GLN A N 1
ATOM 2342 C CA . GLN A 1 295 ? -10.048 27.592 42.487 1.00 24.39 292 GLN A CA 1
ATOM 2343 C C . GLN A 1 295 ? -10.871 27.572 41.218 1.00 24.53 292 GLN A C 1
ATOM 2344 O O . GLN A 1 295 ? -11.847 28.319 41.103 1.00 27.72 292 GLN A O 1
ATOM 2350 N N . PHE A 1 296 ? -10.474 26.752 40.249 1.00 27.23 293 PHE A N 1
ATOM 2351 C CA . PHE A 1 296 ? -11.195 26.760 38.983 1.00 30.69 293 PHE A CA 1
ATOM 2352 C C . PHE A 1 296 ? -12.648 26.318 39.186 1.00 34.25 293 PHE A C 1
ATOM 2353 O O . PHE A 1 296 ? -12.925 25.324 39.861 1.00 31.97 293 PHE A O 1
ATOM 2361 N N . LYS A 1 297 ? -13.571 27.084 38.616 1.00 31.24 294 LYS A N 1
ATOM 2362 C CA . LYS A 1 297 ? -14.991 26.754 38.672 1.00 32.38 294 LYS A CA 1
ATOM 2363 C C . LYS A 1 297 ? -15.642 27.135 37.348 1.00 31.47 294 LYS A C 1
ATOM 2364 O O . LYS A 1 297 ? -15.189 28.054 36.663 1.00 37.10 294 LYS A O 1
ATOM 2370 N N . SER A 1 298 ? -16.707 26.434 36.988 1.00 32.56 295 SER A N 1
ATOM 2371 C CA . SER A 1 298 ? -17.423 26.769 35.772 1.00 31.09 295 SER A CA 1
ATOM 2372 C C . SER A 1 298 ? -18.892 26.419 35.909 1.00 35.19 295 SER A C 1
ATOM 2373 O O . SER A 1 298 ? -19.251 25.484 36.632 1.00 41.23 295 SER A O 1
ATOM 2376 N N . GLU A 1 299 ? -19.733 27.176 35.212 1.00 42.73 296 GLU A N 1
ATOM 2377 C CA . GLU A 1 299 ? -21.157 26.888 35.166 1.00 55.22 296 GLU A CA 1
ATOM 2378 C C . GLU A 1 299 ? -21.505 26.100 33.910 1.00 54.35 296 GLU A C 1
ATOM 2379 O O . GLU A 1 299 ? -22.595 25.534 33.808 1.00 56.18 296 GLU A O 1
ATOM 2385 N N . ASP A 1 300 ? -20.567 26.062 32.965 1.00 44.71 297 ASP A N 1
ATOM 2386 C CA . ASP A 1 300 ? -20.714 25.249 31.768 1.00 44.23 297 ASP A CA 1
ATOM 2387 C C . ASP A 1 300 ? -20.583 23.780 32.154 1.00 42.24 297 ASP A C 1
ATOM 2388 O O . ASP A 1 300 ? -19.886 23.440 33.111 1.00 38.53 297 ASP A O 1
ATOM 2393 N N . GLU A 1 301 ? -21.260 22.904 31.426 1.00 37.08 298 GLU A N 1
ATOM 2394 C CA . GLU A 1 301 ? -21.043 21.475 31.621 1.00 39.59 298 GLU A CA 1
ATOM 2395 C C . GLU A 1 301 ? -20.413 20.842 30.384 1.00 29.52 298 GLU A C 1
ATOM 2396 O O . GLU A 1 301 ? -20.363 21.457 29.322 1.00 35.82 298 GLU A O 1
ATOM 2402 N N . PHE A 1 302 ? -19.918 19.621 30.535 1.00 31.78 299 PHE A N 1
ATOM 2403 C CA . PHE A 1 302 ? -19.329 18.885 29.417 1.00 31.42 299 PHE A CA 1
ATOM 2404 C C . PHE A 1 302 ? -18.104 19.590 28.842 1.00 31.02 299 PHE A C 1
ATOM 2405 O O . PHE A 1 302 ? -17.842 19.518 27.648 1.00 33.86 299 PHE A O 1
ATOM 2413 N N . GLY A 1 303 ? -17.346 20.264 29.698 1.00 28.42 300 GLY A N 1
ATOM 2414 C CA . GLY A 1 303 ? -16.085 20.842 29.267 1.00 23.67 300 GLY A CA 1
ATOM 2415 C C . GLY A 1 303 ? -14.931 19.851 29.352 1.00 25.09 300 GLY A C 1
ATOM 2416 O O . GLY A 1 303 ? -15.078 18.723 29.839 1.00 25.89 300 GLY A O 1
ATOM 2417 N N . PHE A 1 304 ? -13.770 20.280 28.876 1.00 25.79 301 PHE A N 1
ATOM 2418 C CA . PHE A 1 304 ? -12.565 19.463 28.912 1.00 22.74 301 PHE A CA 1
ATOM 2419 C C . PHE A 1 304 ? -11.452 20.208 29.626 1.00 21.34 301 PHE A C 1
ATOM 2420 O O . PHE A 1 304 ? -11.311 21.412 29.454 1.00 22.45 301 PHE A O 1
ATOM 2428 N N . ILE A 1 305 ? -10.657 19.482 30.408 1.00 22.22 302 ILE A N 1
ATOM 2429 C CA . ILE A 1 305 ? -9.401 20.004 30.940 1.00 20.36 302 ILE A CA 1
ATOM 2430 C C . ILE A 1 305 ? -8.273 19.102 30.446 1.00 19.60 302 ILE A C 1
ATOM 2431 O O . ILE A 1 305 ? -8.371 17.871 30.546 1.00 18.37 302 ILE A O 1
ATOM 2436 N N . ILE A 1 306 ? -7.236 19.700 29.858 1.00 19.67 303 ILE A N 1
ATOM 2437 C CA . ILE A 1 306 ? -6.037 18.947 29.490 1.00 18.92 303 ILE A CA 1
ATOM 2438 C C . ILE A 1 306 ? -4.888 19.751 30.032 1.00 19.86 303 ILE A C 1
ATOM 2439 O O . ILE A 1 306 ? -4.767 20.947 29.725 1.00 20.26 303 ILE A O 1
ATOM 2444 N N . THR A 1 307 ? -4.055 19.136 30.863 1.00 17.72 304 THR A N 1
ATOM 2445 C CA . THR A 1 307 ? -3.059 19.927 31.573 1.00 16.23 304 THR A CA 1
ATOM 2446 C C . THR A 1 307 ? -1.820 19.142 32.000 1.00 20.97 304 THR A C 1
ATOM 2447 O O . THR A 1 307 ? -1.854 17.915 32.132 1.00 18.63 304 THR A O 1
ATOM 2451 N N . ASN A 1 308 ? -0.739 19.890 32.233 1.00 20.40 305 ASN A N 1
ATOM 2452 C CA . ASN A 1 308 ? 0.576 19.356 32.568 1.00 20.99 305 ASN A CA 1
ATOM 2453 C C . ASN A 1 308 ? 1.028 20.022 33.880 1.00 20.17 305 ASN A C 1
ATOM 2454 O O . ASN A 1 308 ? 1.688 21.065 33.866 1.00 18.83 305 ASN A O 1
ATOM 2459 N N . PRO A 1 309 ? 0.601 19.467 35.033 1.00 20.99 306 PRO A N 1
ATOM 2460 C CA . PRO A 1 309 ? 0.915 20.103 36.326 1.00 23.40 306 PRO A CA 1
ATOM 2461 C C . PRO A 1 309 ? 2.384 19.912 36.696 1.00 20.85 306 PRO A C 1
ATOM 2462 O O . PRO A 1 309 ? 3.066 19.116 36.056 1.00 23.79 306 PRO A O 1
ATOM 2466 N N . PRO A 1 310 ? 2.859 20.613 37.734 1.00 25.12 307 PRO A N 1
ATOM 2467 C CA . PRO A 1 310 ? 4.191 20.314 38.278 1.00 26.99 307 PRO A CA 1
ATOM 2468 C C . PRO A 1 310 ? 4.273 18.825 38.643 1.00 25.34 307 PRO A C 1
ATOM 2469 O O . PRO A 1 310 ? 3.263 18.263 39.057 1.00 27.28 307 PRO A O 1
ATOM 2473 N N . TYR A 1 311 ? 5.443 18.206 38.493 1.00 27.84 308 TYR A N 1
ATOM 2474 C CA . TYR A 1 311 ? 5.601 16.769 38.743 1.00 28.47 308 TYR A CA 1
ATOM 2475 C C . TYR A 1 311 ? 6.054 16.431 40.161 1.00 30.10 308 TYR A C 1
ATOM 2476 O O . TYR A 1 311 ? 5.936 15.281 40.602 1.00 33.86 308 TYR A O 1
ATOM 2485 N N . GLY A 1 312 ? 6.619 17.416 40.850 1.00 29.83 309 GLY A N 1
ATOM 2486 C CA . GLY A 1 312 ? 7.123 17.220 42.201 1.00 36.02 309 GLY A CA 1
ATOM 2487 C C . GLY A 1 312 ? 8.279 16.237 42.275 1.00 37.88 309 GLY A C 1
ATOM 2488 O O . GLY A 1 312 ? 8.366 15.439 43.202 1.00 36.44 309 GLY A O 1
ATOM 2489 N N . GLU A 1 313 ? 9.180 16.297 41.302 1.00 34.61 310 GLU A N 1
ATOM 2490 C CA . GLU A 1 313 ? 10.299 15.360 41.255 1.00 45.18 310 GLU A CA 1
ATOM 2491 C C . GLU A 1 313 ? 11.338 15.613 42.345 1.00 42.73 310 GLU A C 1
ATOM 2492 O O . GLU A 1 313 ? 12.005 14.680 42.801 1.00 40.73 310 GLU A O 1
ATOM 2498 N N . ARG A 1 314 ? 11.476 16.870 42.764 1.00 38.50 311 ARG A N 1
ATOM 2499 C CA . ARG A 1 314 ? 12.457 17.222 43.790 1.00 38.53 311 ARG A CA 1
ATOM 2500 C C . ARG A 1 314 ? 11.892 16.998 45.188 1.00 34.98 311 ARG A C 1
ATOM 2501 O O . ARG A 1 314 ? 10.733 17.301 45.442 1.00 37.20 311 ARG A O 1
ATOM 2509 N N . LEU A 1 315 ? 12.712 16.464 46.087 1.00 33.86 312 LEU A N 1
ATOM 2510 C CA . LEU A 1 315 ? 12.264 16.212 47.458 1.00 36.83 312 LEU A CA 1
ATOM 2511 C C . LEU A 1 315 ? 11.682 17.465 48.108 1.00 43.72 312 LEU A C 1
ATOM 2512 O O . LEU A 1 315 ? 10.727 17.398 48.884 1.00 40.94 312 LEU A O 1
ATOM 2517 N N . GLU A 1 316 ? 12.281 18.607 47.793 1.00 48.88 313 GLU A N 1
ATOM 2518 C CA . GLU A 1 316 ? 11.889 19.882 48.375 1.00 56.99 313 GLU A CA 1
ATOM 2519 C C . GLU A 1 316 ? 10.496 20.324 47.911 1.00 48.47 313 GLU A C 1
ATOM 2520 O O . GLU A 1 316 ? 9.841 21.129 48.576 1.00 44.09 313 GLU A O 1
ATOM 2526 N N . ASP A 1 317 ? 10.046 19.785 46.781 1.00 38.67 314 ASP A N 1
ATOM 2527 C CA . ASP A 1 317 ? 8.765 20.186 46.188 1.00 39.37 314 ASP A CA 1
ATOM 2528 C C . ASP A 1 317 ? 7.654 19.160 46.387 1.00 34.70 314 ASP A C 1
ATOM 2529 O O . ASP A 1 317 ? 6.478 19.476 46.225 1.00 38.49 314 ASP A O 1
ATOM 2534 N N . LYS A 1 318 ? 8.035 17.935 46.733 1.00 34.05 315 LYS A N 1
ATOM 2535 C CA . LYS A 1 318 ? 7.114 16.797 46.737 1.00 41.62 315 LYS A CA 1
ATOM 2536 C C . LYS A 1 318 ? 5.844 17.032 47.568 1.00 36.45 315 LYS A C 1
ATOM 2537 O O . LYS A 1 318 ? 4.736 16.708 47.137 1.00 39.48 315 LYS A O 1
ATOM 2543 N N . ASP A 1 319 ? 5.994 17.597 48.757 1.00 37.34 316 ASP A N 1
ATOM 2544 C CA . ASP A 1 319 ? 4.831 17.784 49.620 1.00 31.65 316 ASP A CA 1
ATOM 2545 C C . ASP A 1 319 ? 3.819 18.796 49.052 1.00 39.57 316 ASP A C 1
ATOM 2546 O O . ASP A 1 319 ? 2.609 18.564 49.096 1.00 35.88 316 ASP A O 1
ATOM 2551 N N . SER A 1 320 ? 4.306 19.917 48.527 1.00 36.13 317 SER A N 1
ATOM 2552 C CA . SER A 1 320 ? 3.400 20.925 47.984 1.00 34.76 317 SER A CA 1
ATOM 2553 C C . SER A 1 320 ? 2.680 20.374 46.757 1.00 31.20 317 SER A C 1
ATOM 2554 O O . SER A 1 320 ? 1.499 20.647 46.547 1.00 33.23 317 SER A O 1
ATOM 2557 N N . VAL A 1 321 ? 3.386 19.583 45.955 1.00 32.40 318 VAL A N 1
ATOM 2558 C CA . VAL A 1 321 ? 2.777 18.986 44.771 1.00 34.05 318 VAL A CA 1
ATOM 2559 C C . VAL A 1 321 ? 1.678 17.965 45.111 1.00 36.07 318 VAL A C 1
ATOM 2560 O O . VAL A 1 321 ? 0.639 17.915 44.445 1.00 29.93 318 VAL A O 1
ATOM 2564 N N . LYS A 1 322 ? 1.901 17.161 46.149 1.00 34.92 319 LYS A N 1
ATOM 2565 C CA . LYS A 1 322 ? 0.866 16.253 46.639 1.00 29.41 319 LYS A CA 1
ATOM 2566 C C . LYS A 1 322 ? -0.422 16.985 47.031 1.00 37.67 319 LYS A C 1
ATOM 2567 O O . LYS A 1 322 ? -1.525 16.539 46.697 1.00 32.93 319 LYS A O 1
ATOM 2573 N N . GLN A 1 323 ? -0.284 18.098 47.751 1.00 32.44 320 GLN A N 1
ATOM 2574 C CA . GLN A 1 323 ? -1.446 18.894 48.127 1.00 31.00 320 GLN A CA 1
ATOM 2575 C C . GLN A 1 323 ? -2.140 19.490 46.903 1.00 25.56 320 GLN A C 1
ATOM 2576 O O . GLN A 1 323 ? -3.367 19.557 46.846 1.00 29.59 320 GLN A O 1
ATOM 2582 N N . LEU A 1 324 ? -1.352 19.918 45.921 1.00 28.05 321 LEU A N 1
ATOM 2583 C CA . LEU A 1 324 ? -1.914 20.455 44.693 1.00 28.06 321 LEU A CA 1
ATOM 2584 C C . LEU A 1 324 ? -2.818 19.412 44.036 1.00 27.43 321 LEU A C 1
ATOM 2585 O O . LEU A 1 324 ? -3.948 19.704 43.649 1.00 25.97 321 LEU A O 1
ATOM 2590 N N . TYR A 1 325 ? -2.319 18.184 43.928 1.00 24.00 322 TYR A N 1
ATOM 2591 C CA . TYR A 1 325 ? -3.088 17.105 43.318 1.00 25.40 322 TYR A CA 1
ATOM 2592 C C . TYR A 1 325 ? -4.429 16.898 44.043 1.00 26.24 322 TYR A C 1
ATOM 2593 O O . TYR A 1 325 ? -5.464 16.736 43.402 1.00 28.16 322 TYR A O 1
ATOM 2602 N N . LYS A 1 326 ? -4.411 16.913 45.377 1.00 24.70 323 LYS A N 1
ATOM 2603 C CA . LYS A 1 326 ? -5.637 16.763 46.158 1.00 29.04 323 LYS A CA 1
ATOM 2604 C C . LYS A 1 326 ? -6.591 17.921 45.873 1.00 31.28 323 LYS A C 1
ATOM 2605 O O . LYS A 1 326 ? -7.784 17.735 45.627 1.00 26.60 323 LYS A O 1
ATOM 2611 N N . GLU A 1 327 ? -6.045 19.124 45.890 1.00 25.35 324 GLU A N 1
ATOM 2612 C CA . GLU A 1 327 ? -6.852 20.310 45.624 1.00 31.39 324 GLU A CA 1
ATOM 2613 C C . GLU A 1 327 ? -7.433 20.331 44.207 1.00 30.72 324 GLU A C 1
ATOM 2614 O O . GLU A 1 327 ? -8.591 20.712 44.015 1.00 29.22 324 GLU A O 1
ATOM 2620 N N . LEU A 1 328 ? -6.645 19.902 43.220 1.00 25.77 325 LEU A N 1
ATOM 2621 C CA . LEU A 1 328 ? -7.168 19.747 41.868 1.00 22.21 325 LEU A CA 1
ATOM 2622 C C . LEU A 1 328 ? -8.320 18.743 41.792 1.00 27.45 325 LEU A C 1
ATOM 2623 O O . LEU A 1 328 ? -9.329 18.987 41.124 1.00 25.28 325 LEU A O 1
ATOM 2628 N N . GLY A 1 329 ? -8.154 17.594 42.442 1.00 26.89 326 GLY A N 1
ATOM 2629 C CA . GLY A 1 329 ? -9.199 16.587 42.450 1.00 31.61 326 GLY A CA 1
ATOM 2630 C C . GLY A 1 329 ? -10.498 17.161 42.994 1.00 34.25 326 GLY A C 1
ATOM 2631 O O . GLY A 1 329 ? -11.563 16.979 42.399 1.00 28.77 326 GLY A O 1
ATOM 2632 N N . TYR A 1 330 ? -10.405 17.866 44.118 1.00 29.14 327 TYR A N 1
ATOM 2633 C CA . TYR A 1 330 ? -11.586 18.486 44.723 1.00 35.76 327 TYR A CA 1
ATOM 2634 C C . TYR A 1 330 ? -12.269 19.434 43.739 1.00 36.98 327 TYR A C 1
ATOM 2635 O O . TYR A 1 330 ? -13.474 19.329 43.514 1.00 31.51 327 TYR A O 1
ATOM 2644 N N . ALA A 1 331 ? -11.494 20.339 43.134 1.00 29.37 328 ALA A N 1
ATOM 2645 C CA . ALA A 1 331 ? -12.050 21.331 42.209 1.00 32.78 328 ALA A CA 1
ATOM 2646 C C . ALA A 1 331 ? -12.650 20.684 40.964 1.00 31.85 328 ALA A C 1
ATOM 2647 O O . ALA A 1 331 ? -13.739 21.045 40.524 1.00 30.90 328 ALA A O 1
ATOM 2649 N N . PHE A 1 332 ? -11.924 19.743 40.377 1.00 24.05 329 PHE A N 1
ATOM 2650 C CA . PHE A 1 332 ? -12.373 19.162 39.121 1.00 26.16 329 PHE A CA 1
ATOM 2651 C C . PHE A 1 332 ? -13.642 18.313 39.296 1.00 29.35 329 PHE A C 1
ATOM 2652 O O . PHE A 1 332 ? -14.490 18.258 38.401 1.00 32.11 329 PHE A O 1
ATOM 2660 N N . ARG A 1 333 ? -13.762 17.644 40.439 1.00 30.77 330 ARG A N 1
ATOM 2661 C CA . ARG A 1 333 ? -14.918 16.786 40.700 1.00 35.06 330 ARG A CA 1
ATOM 2662 C C . ARG A 1 333 ? -16.199 17.594 40.951 1.00 32.52 330 ARG A C 1
ATOM 2663 O O . ARG A 1 333 ? -17.302 17.049 40.893 1.00 37.50 330 ARG A O 1
ATOM 2671 N N . LYS A 1 334 ? -16.042 18.887 41.217 1.00 34.39 331 LYS A N 1
ATOM 2672 C CA . LYS A 1 334 ? -17.177 19.789 41.423 1.00 41.01 331 LYS A CA 1
ATOM 2673 C C . LYS A 1 334 ? -17.734 20.336 40.111 1.00 43.09 331 LYS A C 1
ATOM 2674 O O . LYS A 1 334 ? -18.779 20.991 40.093 1.00 38.93 331 LYS A O 1
ATOM 2680 N N . LEU A 1 335 ? -17.018 20.089 39.018 1.00 33.53 332 LEU A N 1
ATOM 2681 C CA . LEU A 1 335 ? -17.473 20.503 37.699 1.00 31.60 332 LEU A CA 1
ATOM 2682 C C . LEU A 1 335 ? -18.638 19.624 37.265 1.00 38.05 332 LEU A C 1
ATOM 2683 O O . LEU A 1 335 ? -18.763 18.477 37.701 1.00 39.84 332 LEU A O 1
ATOM 2688 N N . LYS A 1 336 ? -19.495 20.159 36.404 1.00 33.91 333 LYS A N 1
ATOM 2689 C CA . LYS A 1 336 ? -20.667 19.413 35.977 1.00 43.24 333 LYS A CA 1
ATOM 2690 C C . LYS A 1 336 ? -20.372 18.593 34.735 1.00 30.69 333 LYS A C 1
ATOM 2691 O O . LYS A 1 336 ? -20.379 19.122 33.634 1.00 34.82 333 LYS A O 1
ATOM 2697 N N . ASN A 1 337 ? -20.121 17.300 34.922 1.00 31.31 334 ASN A N 1
ATOM 2698 C CA . ASN A 1 337 ? -19.932 16.387 33.804 1.00 35.82 334 ASN A CA 1
ATOM 2699 C C . ASN A 1 337 ? -18.761 16.790 32.908 1.00 30.71 334 ASN A C 1
ATOM 2700 O O . ASN A 1 337 ? -18.858 16.704 31.685 1.00 31.99 334 ASN A O 1
ATOM 2705 N N . TRP A 1 338 ? -17.667 17.250 33.503 1.00 29.25 335 TRP A N 1
ATOM 2706 C CA . TRP A 1 338 ? -16.472 17.543 32.708 1.00 24.53 335 TRP A CA 1
ATOM 2707 C C . TRP A 1 338 ? -15.601 16.293 32.546 1.00 27.13 335 TRP A C 1
ATOM 2708 O O . TRP A 1 338 ? -15.764 15.311 33.271 1.00 28.54 335 TRP A O 1
ATOM 2719 N N . SER A 1 339 ? -14.677 16.358 31.591 1.00 23.69 336 SER A N 1
ATOM 2720 C CA . SER A 1 339 ? -13.663 15.331 31.361 1.00 21.85 336 SER A CA 1
ATOM 2721 C C . SER A 1 339 ? -12.321 15.999 31.635 1.00 28.59 336 SER A C 1
ATOM 2722 O O . SER A 1 339 ? -12.116 17.132 31.221 1.00 28.21 336 SER A O 1
ATOM 2725 N N . TYR A 1 340 ? -11.404 15.321 32.317 1.00 20.85 337 TYR A N 1
ATOM 2726 C CA . TYR A 1 340 ? -10.106 15.939 32.572 1.00 20.61 337 TYR A CA 1
ATOM 2727 C C . TYR A 1 340 ? -8.967 14.949 32.348 1.00 22.59 337 TYR A C 1
ATOM 2728 O O . TYR A 1 340 ? -9.125 13.747 32.573 1.00 22.03 337 TYR A O 1
ATOM 2737 N N . TYR A 1 341 ? -7.830 15.472 31.902 1.00 20.89 338 TYR A N 1
ATOM 2738 C CA . TYR A 1 341 ? -6.696 14.652 31.488 1.00 20.02 338 TYR A CA 1
ATOM 2739 C C . TYR A 1 341 ? -5.442 15.332 32.006 1.00 18.83 338 TYR A C 1
ATOM 2740 O O . TYR A 1 341 ? -5.253 16.526 31.788 1.00 19.04 338 TYR A O 1
ATOM 2749 N N . LEU A 1 342 ? -4.605 14.594 32.721 1.00 17.54 339 LEU A N 1
ATOM 2750 C CA . LEU A 1 342 ? -3.435 15.197 33.349 1.00 17.93 339 LEU A CA 1
ATOM 2751 C C . LEU A 1 342 ? -2.216 14.341 33.096 1.00 23.16 339 LEU A C 1
ATOM 2752 O O . LEU A 1 342 ? -2.266 13.116 33.245 1.00 22.30 339 LEU A O 1
ATOM 2757 N N . ILE A 1 343 ? -1.121 14.983 32.712 1.00 20.74 340 ILE A N 1
ATOM 2758 C CA . ILE A 1 343 ? 0.132 14.263 32.521 1.00 20.08 340 ILE A CA 1
ATOM 2759 C C . ILE A 1 343 ? 1.106 14.582 33.656 1.00 20.60 340 ILE A C 1
ATOM 2760 O O . ILE A 1 343 ? 1.312 15.746 34.005 1.00 20.70 340 ILE A O 1
ATOM 2765 N N . THR A 1 344 ? 1.657 13.551 34.279 1.00 22.07 341 THR A N 1
ATOM 2766 C CA . THR A 1 344 ? 2.631 13.760 35.339 1.00 20.82 341 THR A CA 1
ATOM 2767 C C . THR A 1 344 ? 3.497 12.533 35.523 1.00 23.05 341 THR A C 1
ATOM 2768 O O . THR A 1 344 ? 3.066 11.416 35.232 1.00 24.61 341 THR A O 1
ATOM 2772 N N . SER A 1 345 ? 4.711 12.740 36.022 1.00 23.80 342 SER A N 1
ATOM 2773 C CA . SER A 1 345 ? 5.611 11.628 36.306 1.00 28.45 342 SER A CA 1
ATOM 2774 C C . SER A 1 345 ? 5.439 11.129 37.734 1.00 30.76 342 SER A C 1
ATOM 2775 O O . SER A 1 345 ? 6.079 10.152 38.140 1.00 28.23 342 SER A O 1
ATOM 2778 N N . TYR A 1 346 ? 4.577 11.797 38.496 1.00 26.89 343 TYR A N 1
ATOM 2779 C CA . TYR A 1 346 ? 4.295 11.374 39.866 1.00 28.98 343 TYR A CA 1
ATOM 2780 C C . TYR A 1 346 ? 3.525 10.047 39.846 1.00 31.72 343 TYR A C 1
ATOM 2781 O O . TYR A 1 346 ? 2.356 9.999 39.468 1.00 33.45 343 TYR A O 1
ATOM 2790 N N . GLU A 1 347 ? 4.196 8.971 40.242 1.00 34.29 344 GLU A N 1
ATOM 2791 C CA . GLU A 1 347 ? 3.635 7.622 40.119 1.00 47.20 344 GLU A CA 1
ATOM 2792 C C . GLU A 1 347 ? 2.284 7.444 40.815 1.00 42.96 344 GLU A C 1
ATOM 2793 O O . GLU A 1 347 ? 1.343 6.897 40.238 1.00 43.55 344 GLU A O 1
ATOM 2799 N N . ASP A 1 348 ? 2.196 7.919 42.052 1.00 34.04 345 ASP A N 1
ATOM 2800 C CA . ASP A 1 348 ? 1.006 7.717 42.869 1.00 36.58 345 ASP A CA 1
ATOM 2801 C C . ASP A 1 348 ? -0.004 8.858 42.726 1.00 39.58 345 ASP A C 1
ATOM 2802 O O . ASP A 1 348 ? -0.673 9.236 43.697 1.00 35.94 345 ASP A O 1
ATOM 2807 N N . PHE A 1 349 ? -0.113 9.392 41.512 1.00 31.57 346 PHE A N 1
ATOM 2808 C CA . PHE A 1 349 ? -0.995 10.518 41.235 1.00 27.23 346 PHE A CA 1
ATOM 2809 C C . PHE A 1 349 ? -2.451 10.237 41.598 1.00 25.76 346 PHE A C 1
ATOM 2810 O O . PHE A 1 349 ? -3.083 11.031 42.281 1.00 27.64 346 PHE A O 1
ATOM 2818 N N . GLU A 1 350 ? -2.972 9.095 41.157 1.00 30.13 347 GLU A N 1
ATOM 2819 C CA . GLU A 1 350 ? -4.381 8.778 41.368 1.00 32.74 347 GLU A CA 1
ATOM 2820 C C . GLU A 1 350 ? -4.741 8.798 42.843 1.00 35.34 347 GLU A C 1
ATOM 2821 O O . GLU A 1 350 ? -5.818 9.258 43.218 1.00 32.57 347 GLU A O 1
ATOM 2827 N N . TYR A 1 351 ? -3.827 8.319 43.678 1.00 30.80 348 TYR A N 1
ATOM 2828 C CA . TYR A 1 351 ? -4.072 8.311 45.117 1.00 32.20 348 TYR A CA 1
ATOM 2829 C C . TYR A 1 351 ? -4.230 9.722 45.697 1.00 33.52 348 TYR A C 1
ATOM 2830 O O . TYR A 1 351 ? -5.155 9.987 46.475 1.00 32.38 348 TYR A O 1
ATOM 2839 N N . GLU A 1 352 ? -3.348 10.642 45.320 1.00 29.37 349 GLU A N 1
ATOM 2840 C CA . GLU A 1 352 ? -3.416 11.995 45.871 1.00 30.52 349 GLU A CA 1
ATOM 2841 C C . GLU A 1 352 ? -4.544 12.812 45.230 1.00 31.77 349 GLU A C 1
ATOM 2842 O O . GLU A 1 352 ? -5.211 13.620 45.897 1.00 29.75 349 GLU A O 1
ATOM 2848 N N . PHE A 1 353 ? -4.756 12.587 43.935 1.00 28.31 350 PHE A N 1
ATOM 2849 C CA . PHE A 1 353 ? -5.837 13.223 43.186 1.00 32.57 350 PHE A CA 1
ATOM 2850 C C . PHE A 1 353 ? -7.224 12.790 43.684 1.00 35.46 350 PHE A C 1
ATOM 2851 O O . PHE A 1 353 ? -8.188 13.547 43.583 1.00 33.27 350 PHE A O 1
ATOM 2859 N N . GLY A 1 354 ? -7.320 11.573 44.217 1.00 32.91 351 GLY A N 1
ATOM 2860 C CA . GLY A 1 354 ? -8.559 11.100 44.817 1.00 31.07 351 GLY A CA 1
ATOM 2861 C C . GLY A 1 354 ? -9.518 10.423 43.856 1.00 34.79 351 GLY A C 1
ATOM 2862 O O . GLY A 1 354 ? -10.715 10.327 44.129 1.00 34.43 351 GLY A O 1
ATOM 2863 N N . GLN A 1 355 ? -8.998 9.950 42.725 1.00 29.18 352 GLN A N 1
ATOM 2864 C CA . GLN A 1 355 ? -9.844 9.330 41.714 1.00 33.14 352 GLN A CA 1
ATOM 2865 C C . GLN A 1 355 ? -9.022 8.431 40.795 1.00 32.88 352 GLN A C 1
ATOM 2866 O O . GLN A 1 355 ? -7.910 8.787 40.406 1.00 31.17 352 GLN A O 1
ATOM 2872 N N . LYS A 1 356 ? -9.563 7.254 40.479 1.00 34.04 353 LYS A N 1
ATOM 2873 C CA . LYS A 1 356 ? -8.903 6.296 39.600 1.00 31.82 353 LYS A CA 1
ATOM 2874 C C . LYS A 1 356 ? -9.214 6.680 38.163 1.00 29.18 353 LYS A C 1
ATOM 2875 O O . LYS A 1 356 ? -10.357 6.995 37.839 1.00 29.29 353 LYS A O 1
ATOM 2881 N N . ALA A 1 357 ? -8.198 6.679 37.301 1.00 27.56 354 ALA A N 1
ATOM 2882 C CA . ALA A 1 357 ? -8.410 7.063 35.916 1.00 26.32 354 ALA A CA 1
ATOM 2883 C C . ALA A 1 357 ? -9.072 5.946 35.118 1.00 30.27 354 ALA A C 1
ATOM 2884 O O . ALA A 1 357 ? -8.920 4.760 35.435 1.00 29.12 354 ALA A O 1
ATOM 2886 N N . ASP A 1 358 ? -9.807 6.340 34.081 1.00 25.28 355 ASP A N 1
ATOM 2887 C CA . ASP A 1 358 ? -10.333 5.401 33.106 1.00 29.66 355 ASP A CA 1
ATOM 2888 C C . ASP A 1 358 ? -9.180 4.688 32.393 1.00 31.10 355 ASP A C 1
ATOM 2889 O O . ASP A 1 358 ? -9.214 3.472 32.197 1.00 33.75 355 ASP A O 1
ATOM 2894 N N . LYS A 1 359 ? -8.162 5.458 32.005 1.00 23.84 356 LYS A N 1
ATOM 2895 C CA . LYS A 1 359 ? -6.975 4.907 31.368 1.00 27.27 356 LYS A CA 1
ATOM 2896 C C . LYS A 1 359 ? -5.744 5.638 31.876 1.00 30.12 356 LYS A C 1
ATOM 2897 O O . LYS A 1 359 ? -5.812 6.811 32.237 1.00 25.97 356 LYS A O 1
ATOM 2903 N N . LYS A 1 360 ? -4.623 4.931 31.905 1.00 26.94 357 LYS A N 1
ATOM 2904 C CA . LYS A 1 360 ? -3.344 5.515 32.281 1.00 29.54 357 LYS A CA 1
ATOM 2905 C C . LYS A 1 360 ? -2.371 5.111 31.180 1.00 31.08 357 LYS A C 1
ATOM 2906 O O . LYS A 1 360 ? -2.123 3.921 30.983 1.00 34.01 357 LYS A O 1
ATOM 2912 N N . ARG A 1 361 ? -1.838 6.083 30.443 1.00 24.16 358 ARG A N 1
ATOM 2913 C CA A ARG A 1 361 ? -0.949 5.766 29.332 0.50 27.01 358 ARG A CA 1
ATOM 2914 C CA B ARG A 1 361 ? -0.952 5.793 29.310 0.50 26.90 358 ARG A CA 1
ATOM 2915 C C . ARG A 1 361 ? 0.480 6.213 29.601 1.00 29.71 358 ARG A C 1
ATOM 2916 O O . ARG A 1 361 ? 0.727 7.358 29.995 1.00 27.10 358 ARG A O 1
ATOM 2931 N N . LYS A 1 362 ? 1.421 5.295 29.396 1.00 26.97 359 LYS A N 1
ATOM 2932 C CA . LYS A 1 362 ? 2.827 5.611 29.611 1.00 30.39 359 LYS A CA 1
ATOM 2933 C C . LYS A 1 362 ? 3.376 6.387 28.417 1.00 31.19 359 LYS A C 1
ATOM 2934 O O . LYS A 1 362 ? 3.267 5.941 27.273 1.00 26.31 359 LYS A O 1
ATOM 2940 N N . LEU A 1 363 ? 3.961 7.549 28.696 1.00 30.23 360 LEU A N 1
ATOM 2941 C CA . LEU A 1 363 ? 4.452 8.461 27.663 1.00 30.07 360 LEU A CA 1
ATOM 2942 C C . LEU A 1 363 ? 5.795 9.056 28.078 1.00 51.56 360 LEU A C 1
ATOM 2943 O O . LEU A 1 363 ? 6.304 8.749 29.154 1.00 56.99 360 LEU A O 1
ATOM 2948 N N . TYR A 1 364 ? 6.367 9.908 27.231 1.00 66.21 361 TYR A N 1
ATOM 2949 C CA . TYR A 1 364 ? 7.705 10.441 27.496 1.00 77.58 361 TYR A CA 1
ATOM 2950 C C . TYR A 1 364 ? 7.951 11.899 27.102 1.00 83.09 361 TYR A C 1
ATOM 2951 O O . TYR A 1 364 ? 7.750 12.283 25.949 1.00 88.00 361 TYR A O 1
ATOM 2960 N N . ASN A 1 365 ? 8.390 12.701 28.072 1.00 81.00 362 ASN A N 1
ATOM 2961 C CA . ASN A 1 365 ? 9.164 13.905 27.779 1.00 79.83 362 ASN A CA 1
ATOM 2962 C C . ASN A 1 365 ? 10.639 13.499 27.837 1.00 85.62 362 ASN A C 1
ATOM 2963 O O . ASN A 1 365 ? 11.413 14.061 28.614 1.00 93.40 362 ASN A O 1
ATOM 2968 N N . GLY A 1 366 ? 11.012 12.499 27.041 1.00 77.64 363 GLY A N 1
ATOM 2969 C CA . GLY A 1 366 ? 12.377 12.000 27.011 1.00 76.06 363 GLY A CA 1
ATOM 2970 C C . GLY A 1 366 ? 12.938 11.627 28.374 1.00 81.85 363 GLY A C 1
ATOM 2971 O O . GLY A 1 366 ? 12.682 10.536 28.888 1.00 82.17 363 GLY A O 1
ATOM 2980 N N . LEU A 1 368 ? 12.094 12.254 31.112 1.00 70.33 365 LEU A N 1
ATOM 2981 C CA . LEU A 1 368 ? 11.065 12.070 32.126 1.00 63.41 365 LEU A CA 1
ATOM 2982 C C . LEU A 1 368 ? 10.124 10.937 31.749 1.00 57.56 365 LEU A C 1
ATOM 2983 O O . LEU A 1 368 ? 9.667 10.848 30.609 1.00 55.38 365 LEU A O 1
ATOM 2988 N N . LYS A 1 369 ? 9.834 10.061 32.701 1.00 59.72 366 LYS A N 1
ATOM 2989 C CA . LYS A 1 369 ? 8.856 9.017 32.441 1.00 60.25 366 LYS A CA 1
ATOM 2990 C C . LYS A 1 369 ? 7.513 9.447 33.002 1.00 49.74 366 LYS A C 1
ATOM 2991 O O . LYS A 1 369 ? 7.269 9.363 34.204 1.00 56.67 366 LYS A O 1
ATOM 2997 N N . THR A 1 370 ? 6.646 9.911 32.112 1.00 42.55 367 THR A N 1
ATOM 2998 C CA . THR A 1 370 ? 5.361 10.471 32.502 1.00 36.71 367 THR A CA 1
ATOM 2999 C C . THR A 1 370 ? 4.220 9.506 32.195 1.00 34.96 367 THR A C 1
ATOM 3000 O O . THR A 1 370 ? 4.355 8.614 31.349 1.00 37.36 367 THR A O 1
ATOM 3004 N N . ASN A 1 371 ? 3.109 9.669 32.911 1.00 28.99 368 ASN A N 1
ATOM 3005 C CA . ASN A 1 371 ? 1.868 8.966 32.589 1.00 25.92 368 ASN A CA 1
ATOM 3006 C C . ASN A 1 371 ? 0.767 9.964 32.283 1.00 26.54 368 ASN A C 1
ATOM 3007 O O . ASN A 1 371 ? 0.720 11.033 32.875 1.00 26.59 368 ASN A O 1
ATOM 3012 N N . PHE A 1 372 ? -0.109 9.619 31.348 1.00 22.26 369 PHE A N 1
ATOM 3013 C CA . PHE A 1 372 ? -1.245 10.470 31.008 1.00 21.06 369 PHE A CA 1
ATOM 3014 C C . PHE A 1 372 ? -2.467 9.809 31.633 1.00 23.98 369 PHE A C 1
ATOM 3015 O O . PHE A 1 372 ? -2.860 8.722 31.217 1.00 23.95 369 PHE A O 1
ATOM 3023 N N . PHE A 1 373 ? -3.033 10.452 32.652 1.00 20.28 370 PHE A N 1
ATOM 3024 C CA . PHE A 1 373 ? -4.202 9.936 33.370 1.00 21.79 370 PHE A CA 1
ATOM 3025 C C . PHE A 1 373 ? -5.481 10.528 32.785 1.00 22.64 370 PHE A C 1
ATOM 3026 O O . PHE A 1 373 ? -5.665 11.740 32.782 1.00 23.39 370 PHE A O 1
ATOM 3034 N N . GLN A 1 374 ? -6.377 9.668 32.318 1.00 21.51 371 GLN A N 1
ATOM 3035 C CA . GLN A 1 374 ? -7.526 10.117 31.536 1.00 19.97 371 GLN A CA 1
ATOM 3036 C C . GLN A 1 374 ? -8.797 9.914 32.345 1.00 25.94 371 GLN A C 1
ATOM 3037 O O . GLN A 1 374 ? -9.047 8.817 32.833 1.00 25.78 371 GLN A O 1
ATOM 3043 N N . TYR A 1 375 ? -9.593 10.972 32.466 1.00 21.43 372 TYR A N 1
ATOM 3044 C CA . TYR A 1 375 ? -10.833 10.938 33.248 1.00 23.59 372 TYR A CA 1
ATOM 3045 C C . TYR A 1 375 ? -12.008 11.478 32.438 1.00 26.05 372 TYR A C 1
ATOM 3046 O O . TYR A 1 375 ? -12.484 12.585 32.704 1.00 28.66 372 TYR A O 1
ATOM 3055 N N . PRO A 1 376 ? -12.480 10.706 31.447 1.00 29.54 373 PRO A N 1
ATOM 3056 C CA . PRO A 1 376 ? -13.672 11.126 30.702 1.00 29.78 373 PRO A CA 1
ATOM 3057 C C . PRO A 1 376 ? -14.863 11.214 31.638 1.00 32.89 373 PRO A C 1
ATOM 3058 O O . PRO A 1 376 ? -14.945 10.432 32.591 1.00 34.96 373 PRO A O 1
ATOM 3062 N N . GLY A 1 377 ? -15.760 12.162 31.379 1.00 30.31 374 GLY A N 1
ATOM 3063 C CA . GLY A 1 377 ? -16.918 12.379 32.228 1.00 32.12 374 GLY A CA 1
ATOM 3064 C C . GLY A 1 377 ? -17.862 11.194 32.210 1.00 41.55 374 GLY A C 1
ATOM 3065 O O . GLY A 1 377 ? -17.753 10.323 31.347 1.00 39.41 374 GLY A O 1
ATOM 3066 N N . PRO A 1 378 ? -18.803 11.158 33.164 1.00 47.06 375 PRO A N 1
ATOM 3067 C CA . PRO A 1 378 ? -19.735 10.031 33.273 1.00 50.00 375 PRO A CA 1
ATOM 3068 C C . PRO A 1 378 ? -20.475 9.815 31.961 1.00 55.46 375 PRO A C 1
ATOM 3069 O O . PRO A 1 378 ? -20.714 10.769 31.222 1.00 52.04 375 PRO A O 1
ATOM 3073 N N . LYS A 1 379 ? -20.812 8.565 31.666 1.00 67.42 376 LYS A N 1
ATOM 3074 C CA . LYS A 1 379 ? -21.628 8.252 30.500 1.00 66.47 376 LYS A CA 1
ATOM 3075 C C . LYS A 1 379 ? -23.104 8.376 30.866 1.00 62.79 376 LYS A C 1
ATOM 3076 O O . LYS A 1 379 ? -23.465 8.311 32.047 1.00 55.76 376 LYS A O 1
ATOM 3082 N N . PRO A 1 380 ? -23.965 8.560 29.855 1.00 59.82 377 PRO A N 1
ATOM 3083 C CA . PRO A 1 380 ? -25.412 8.588 30.106 1.00 60.51 377 PRO A CA 1
ATOM 3084 C C . PRO A 1 380 ? -25.859 7.310 30.818 1.00 60.98 377 PRO A C 1
ATOM 3085 O O . PRO A 1 380 ? -25.170 6.290 30.736 1.00 61.62 377 PRO A O 1
ATOM 3089 N N . PRO A 1 381 ? -27.001 7.362 31.513 1.00 61.33 378 PRO A N 1
ATOM 3090 C CA . PRO A 1 381 ? -27.507 6.178 32.212 1.00 63.59 378 PRO A CA 1
ATOM 3091 C C . PRO A 1 381 ? -27.779 5.033 31.242 1.00 68.94 378 PRO A C 1
ATOM 3092 O O . PRO A 1 381 ? -27.973 5.258 30.043 1.00 60.84 378 PRO A O 1
ATOM 3096 N N . ARG A 1 382 ? -27.783 3.812 31.764 1.00 78.48 379 ARG A N 1
ATOM 3097 C CA . ARG A 1 382 ? -28.099 2.640 30.962 1.00 83.72 379 ARG A CA 1
ATOM 3098 C C . ARG A 1 382 ? -29.569 2.261 31.146 1.00 94.32 379 ARG A C 1
ATOM 3099 O O . ARG A 1 382 ? -30.241 2.768 32.046 1.00 95.52 379 ARG A O 1
ATOM 3107 N N . ASN A 1 383 ? -30.065 1.376 30.289 1.00 104.57 380 ASN A N 1
ATOM 3108 C CA . ASN A 1 383 ? -31.463 0.963 30.345 1.00 112.64 380 ASN A CA 1
ATOM 3109 C C . ASN A 1 383 ? -31.652 -0.512 30.007 1.00 116.07 380 ASN A C 1
ATOM 3110 O O . ASN A 1 383 ? -31.939 -1.326 30.884 1.00 117.21 380 ASN A O 1
#

Solvent-accessible surface area: 18537 Å² total

Nearest PDB structures (foldseek):
  3ldu-assembly1_A  TM=1.002E+00  e=3.025E-83  Clostridioides difficile 630
  3k0b-assembly1_A  TM=9.508E-01  e=1.318E-49  Listeria monocytogenes serotype 4b str. F2365
  3ldg-assembly1_A  TM=9.524E-01  e=9.388E-46  Streptococcus mutans UA159
  3v8v-assembly1_A  TM=8.834E-01  e=1.255E-32  Escherichia coli K-12
  3tm5-assembly1_A  TM=7.623E-01  e=6.928E-24  Pyrococcus furiosus DSM 3638

Sequence (370 aa):
KNYTLISPCFFGEKLAREITNLGYEIIKTEDGRRITYKTDEFGIAKSNWLRCAERRVHLKIAEFEAKSFDELFENTKRINWSRYIPYGAQFPISKASSIKSKLYSTPDVQAIVKKAIVESLKKSYLEDGLLKEDKEKYPIFVFIHKDKVTISIDTTGDALHKRGYREKKAPIRETLAAGLIYLTPWKAGRVLVDPCGSGTILIEAAIGINAPGLNREFISEKWRTLDKKIWWDVRKDAFNKIDNESKFKIYGYDIDEESIDIARENAEIAGVDEYIEFNVGDATQFKSEDEFGFIITNPPYGERLEDKDSVKQLYKELGYAFRKLKNWSYYLITSYEDFEYEFGQKADKKRRKLYNGLKTNFFQYPGPKPPRN

InterPro domains:
  IPR000241 Ribosomal RNA large subunit methyltransferase K/L-like, methyltransferase domain [PF01170] (165-367)
  IPR002052 DNA methylase, N-6 adenine-specific, conserved site [PS00092] (302-308)
  IPR004114 THUMP domain [PF02926] (68-156)
  IPR004114 THUMP domain [PS51165] (45-157)
  IPR004114 THUMP domain [SM00981] (58-157)
  IPR029063 S-adenosyl-L-methionine-dependent methyltransferase superfamily [G3DSA:3.40.50.150] (163-382)
  IPR029063 S-adenosyl-L-methionine-dependent methyltransferase superfamily [SSF53335] (146-365)
  IPR053943 Ribosomal RNA large subunit methyltransferase K/L-like, conserved site [PS01261] (198-209)
  IPR054170 RlmL, ferredoxin-like domain [PF22020] (5-59)

CATH classification: 3.30.2130.30 (+1 more: 3.40.50.150)

Foldseek 3Di:
DKFKKKFFFFFLQVLVVQCVVVVWAWDDTDGGMTITMGDQLCLLQCLLRQGTQFMWTWQDKDFDQDLVRLLVVLLPRQCCLPAPQQAAEQQQEECAELGNPHPTVSSRVSSVVSSVNNVCVVVVDDDDRHHHAAYFYWYWYHYNRMIIITTTFFPRTSLPLPLDPFVDDQGLSVLLVLVVVDPDEFPFEEEALDFLNSNVLSRLVRQAGSNQPDDGSNCRPPSGDNVSSVVSNVVRVVSGNPPDAEAYEYEAQPVRRQVNNLSSSVRSVSNRHYDYYHDDLLPDADPDAAHEYEYEDDQQPDPVRVVVVLQSLLSNLVRVVPGHQYKYKYKYLNPCSCVSNVHQAPDWGFTDPVRTIIIGTGHGDDDDDD

Radius of gyration: 23.53 Å; Cα contacts (8 Å, |Δi|>4): 754; chains: 1; bounding box: 72×44×62 Å

Secondary structure (DSSP, 8-state):
--EEEEEE-------HHHHHHTTPEEEEEETTEEEEEE-TTHHHHH---SS-S--EEEEEEEE-SSHHHHHHHHHTS-GGGTS-TT-B--EEEEEEESSS---HHHHHHHHHHHHHHHHHHHTT--S-----S-B--EEEEEETTEEEEEEES--S-TT--S------PPPHHHHHHHHHTS---TTS-EEE--TT-HHHHHH--TT--TTTTS--GGGG-TTS-HHHHHHHHHHHHHHS--S----EEEEES-HHHHHHHHHHHHHHT-GGGEEEEE--GGG---S-BS-EEEE------SHHHHHHHHHHHHHHHHHHHTSBS-EEEEEES-TTHHHHHTS--SEEEEEE---EEEEEEEPPPPPPP-